Protein AF-0000000074250218 (afdb_homodimer)

Organism: Phascolarctos cinereus (NCBI:txid38626)

Solvent-accessible surface area (backbone atoms only — not comparable to full-atom values): 14325 Å² total; per-residue (Å²): 123,89,76,66,84,58,47,72,57,38,50,51,34,26,47,54,50,50,55,50,46,63,42,11,48,68,78,64,53,80,64,29,24,41,68,70,38,45,48,53,46,39,56,68,48,31,46,66,54,48,50,51,29,56,76,66,75,44,54,68,67,55,53,49,58,69,38,27,78,83,68,75,76,48,36,35,63,84,32,44,39,57,52,50,48,54,46,18,54,52,45,36,53,47,48,37,70,74,63,42,80,76,55,91,71,62,82,78,66,85,74,75,77,74,72,75,73,76,76,76,74,77,119,121,90,77,68,87,56,47,71,58,39,49,52,33,26,47,53,51,51,53,50,46,64,42,11,48,68,80,63,56,76,65,29,25,40,69,70,37,46,50,52,45,40,56,69,47,31,47,64,54,48,51,50,29,56,76,67,75,43,55,68,66,55,54,49,56,69,36,25,79,82,69,78,76,48,37,36,66,84,32,45,37,56,52,50,47,53,46,18,53,52,45,35,54,48,48,37,70,75,65,42,80,75,54,91,72,63,82,76,65,85,71,76,76,72,71,73,71,74,73,73,71,80,121

Sequence (246 aa):
MASTKYTASEEQLNHIVEVFHKYSRKSGEEDALELKEFEGLIKEQAPEFFEYLKKNTTSLASVFKKADLDNDKHMFFSEFVFVLALIAIEIHDKYHQDHGPEGPGGPEGPGHHGHGHTHGHHHMASTKYTASEEQLNHIVEVFHKYSRKSGEEDALELKEFEGLIKEQAPEFFEYLKKNTTSLASVFKKADLDNDKHMFFSEFVFVLALIAIEIHDKYHQDHGPEGPGGPEGPGHHGHGHTHGHHH

Nearest PDB structures (foldseek):
  6zdy-assembly1_A-2  TM=8.310E-01  e=1.481E-05  Mus musculus
  4ggf-assembly1_L  TM=8.392E-01  e=3.870E-05  Homo sapiens
  1xk4-assembly1_C  TM=8.995E-01  e=8.345E-05  Homo sapiens
  6zfe-assembly1_A-2  TM=8.270E-01  e=4.126E-05  Mus musculus
  1irj-assembly1_A  TM=9.119E-01  e=2.324E-04  Homo sapiens

Radius of gy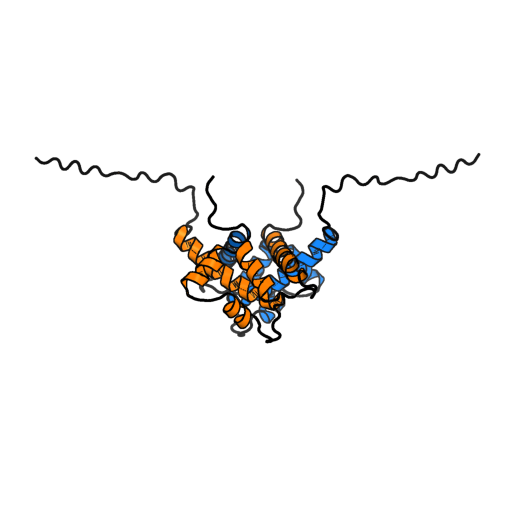ration: 23.71 Å; Cα contacts (8 Å, |Δi|>4): 228; chains: 2; bounding box: 66×71×85 Å

InterPro domains:
  IPR011992 EF-hand domain pair [SSF47473] (7-97)
  IPR013787 S100/CaBP-9k-type, calcium binding, subdomain [PF01023] (10-50)
  IPR013787 S100/CaBP-9k-type, calcium binding, subdomain [SM01394] (9-51)

Secondary structure (DSSP, 8-state):
----SS-HHHHHHHHHHHHHHHHHTTSS-TTEE-HHHHHHHHHHH-HHHHHHHHHTT--HHHHHHHH-TT-SS-EEHHHHHHHHHHHHHHHHHHHHHHH-S--S-------------------/----SS-HHHHHHHHHHHHHHHHHTSSS-TTEE-HHHHHHHHHHH-HHHHHHHHHTT--HHHHHHHH-TT-SS-EEHHHHHHHHHHHHHHHHHHHHHHH-S--S-------------------

Foldseek 3Di:
DPPPPDDPVRVVVVVVQVLQQVLCPPVPPGAWHALVSQVVSCCVVPVVVVVVCVVVVHDSVNVQCVLPVVRPRIHGPVSVVVVVVVSVVVVVVVVCVVVPPPDVDDPPPPPPPPPVPVPPPPD/DPPPPDDPVRVVVVVVQVLQQVLCPPVPPGAWDAQVSQVVSCVVVPVVVVVVCVVVVHDSVNVQCVLPVVRPRIHGPVSVVVVVVVSVVVVVVVVCVVVPPPDVDDPPPPPPPPPPPPPPPPD

pLDDT: mean 79.52, std 26.23, range [21.98, 98.31]

Structure (mmCIF, N/CA/C/O backbone):
data_AF-0000000074250218-model_v1
#
loop_
_entity.id
_entity.type
_entity.pdbx_description
1 polymer 'Protein S100-A7'
#
loop_
_atom_site.group_PDB
_atom_site.id
_atom_site.type_symbol
_atom_site.label_atom_id
_atom_site.label_alt_id
_atom_site.label_comp_id
_atom_site.label_asym_id
_atom_site.label_entity_id
_atom_site.label_seq_id
_atom_site.pdbx_PDB_ins_code
_atom_site.Cartn_x
_atom_site.Cartn_y
_atom_site.Cartn_z
_atom_site.occupancy
_atom_site.B_iso_or_equiv
_atom_site.auth_seq_id
_atom_site.auth_comp_id
_atom_site.auth_asym_id
_atom_site.auth_atom_id
_atom_site.pdbx_PDB_model_num
ATOM 1 N N . MET A 1 1 ? 18.016 24.25 -4.637 1 28.2 1 MET A N 1
ATOM 2 C CA . MET A 1 1 ? 18.016 22.844 -4.242 1 28.2 1 MET A CA 1
ATOM 3 C C . MET A 1 1 ? 16.797 22.125 -4.824 1 28.2 1 MET A C 1
ATOM 5 O O . MET A 1 1 ? 15.672 22.609 -4.73 1 28.2 1 MET A O 1
ATOM 9 N N . ALA A 1 2 ? 16.609 21.578 -5.812 1 40 2 ALA A N 1
ATOM 10 C CA . ALA A 1 2 ? 15.438 21.25 -6.625 1 40 2 ALA A CA 1
ATOM 11 C C . ALA A 1 2 ? 14.305 20.703 -5.758 1 40 2 ALA A C 1
ATOM 13 O O . ALA A 1 2 ? 14.461 19.656 -5.117 1 40 2 ALA A O 1
ATOM 14 N N . SER A 1 3 ? 13.422 21.406 -4.797 1 47.16 3 SER A N 1
ATOM 15 C CA . SER A 1 3 ? 12.461 21.281 -3.705 1 47.16 3 SER A CA 1
ATOM 16 C C . SER A 1 3 ? 11.477 20.141 -3.969 1 47.16 3 SER A C 1
ATOM 18 O O . SER A 1 3 ? 10.625 20.25 -4.855 1 47.16 3 SER A O 1
ATOM 20 N N . THR A 1 4 ? 11.922 18.859 -4.004 1 63.16 4 THR A N 1
ATOM 21 C CA . THR A 1 4 ? 11.141 17.766 -4.578 1 63.16 4 THR A CA 1
ATOM 22 C C . THR A 1 4 ? 9.703 17.797 -4.062 1 63.16 4 THR A C 1
ATOM 24 O O . THR A 1 4 ? 9.477 17.953 -2.861 1 63.16 4 THR A O 1
ATOM 27 N N . LYS A 1 5 ? 8.797 18.203 -4.863 1 85.56 5 LYS A N 1
ATOM 28 C CA . LYS A 1 5 ? 7.367 18.391 -4.609 1 85.56 5 LYS A CA 1
ATOM 29 C C . LYS A 1 5 ? 6.797 17.203 -3.832 1 85.56 5 LYS A C 1
ATOM 31 O O . LYS A 1 5 ? 5.953 17.375 -2.953 1 85.56 5 LYS A O 1
ATOM 36 N N . TYR A 1 6 ? 7.41 16.109 -3.971 1 93.56 6 TYR A N 1
ATOM 37 C CA . TYR A 1 6 ? 6.887 14.883 -3.365 1 93.56 6 TYR A CA 1
ATOM 38 C C . TYR A 1 6 ? 7.844 14.344 -2.309 1 93.56 6 TYR A C 1
ATOM 40 O O . TYR A 1 6 ? 9.062 14.367 -2.5 1 93.56 6 TYR A O 1
ATOM 48 N N . THR A 1 7 ? 7.277 13.93 -1.156 1 94.44 7 THR A N 1
ATOM 49 C CA . THR A 1 7 ? 8.055 13.242 -0.134 1 94.44 7 THR A CA 1
ATOM 50 C C . THR A 1 7 ? 8.516 11.875 -0.633 1 94.44 7 THR A C 1
ATOM 52 O O . THR A 1 7 ? 8.047 11.398 -1.671 1 94.44 7 THR A O 1
ATOM 55 N N . ALA A 1 8 ? 9.453 11.289 0.064 1 92.31 8 ALA A N 1
ATOM 56 C CA . ALA A 1 8 ? 9.898 9.938 -0.275 1 92.31 8 ALA A CA 1
ATOM 57 C C . ALA A 1 8 ? 8.734 8.961 -0.27 1 92.31 8 ALA A C 1
ATOM 59 O O . ALA A 1 8 ? 8.641 8.094 -1.139 1 92.31 8 ALA A O 1
ATOM 60 N N . SER A 1 9 ? 7.832 9.094 0.702 1 95.5 9 SER A N 1
ATOM 61 C CA . SER A 1 9 ? 6.656 8.234 0.791 1 95.5 9 SER A CA 1
ATOM 62 C C . SER A 1 9 ? 5.754 8.398 -0.428 1 95.5 9 SER A C 1
ATOM 64 O O . SER A 1 9 ? 5.262 7.418 -0.983 1 95.5 9 SER A O 1
ATOM 66 N N . GLU A 1 10 ? 5.594 9.594 -0.827 1 96.12 10 GLU A N 1
ATOM 67 C CA . GLU A 1 10 ? 4.754 9.859 -1.989 1 96.12 10 GLU A CA 1
ATOM 68 C C . GLU A 1 10 ? 5.395 9.328 -3.268 1 96.12 10 GLU A C 1
ATOM 70 O O . GLU A 1 10 ? 4.703 8.797 -4.141 1 96.12 10 GLU A O 1
ATOM 75 N N . GLU A 1 11 ? 6.633 9.406 -3.379 1 94.12 11 GLU A N 1
ATOM 76 C CA . GLU A 1 11 ? 7.336 8.844 -4.527 1 94.12 11 GLU A CA 1
ATOM 77 C C . GLU A 1 11 ? 7.223 7.316 -4.547 1 94.12 11 GLU A C 1
ATOM 79 O O . GLU A 1 11 ? 7.086 6.715 -5.613 1 94.12 11 GLU A O 1
ATOM 84 N N . GLN A 1 12 ? 7.367 6.738 -3.381 1 93.88 12 GLN A N 1
ATOM 85 C CA . GLN A 1 12 ? 7.223 5.293 -3.277 1 93.88 12 GLN A CA 1
ATOM 86 C C . GLN A 1 12 ? 5.832 4.844 -3.711 1 93.88 12 GLN A C 1
ATOM 88 O O . GLN A 1 12 ? 5.691 3.855 -4.438 1 93.88 12 GLN A O 1
ATOM 93 N N . LEU A 1 13 ? 4.82 5.586 -3.279 1 96 13 LEU A N 1
ATOM 94 C CA . LEU A 1 13 ? 3.449 5.238 -3.629 1 96 13 LEU A CA 1
ATOM 95 C C . LEU A 1 13 ? 3.203 5.426 -5.121 1 96 13 LEU A C 1
ATOM 97 O O . LEU A 1 13 ? 2.506 4.625 -5.746 1 96 13 LEU A O 1
ATOM 101 N N . ASN A 1 14 ? 3.803 6.5 -5.703 1 94.19 14 ASN A N 1
ATOM 102 C CA . ASN A 1 14 ? 3.771 6.652 -7.152 1 94.19 14 ASN A CA 1
ATOM 103 C C . ASN A 1 14 ? 4.402 5.457 -7.855 1 94.19 14 ASN A C 1
ATOM 105 O O . ASN A 1 14 ? 3.855 4.945 -8.836 1 94.19 14 ASN A O 1
ATOM 109 N N . HIS A 1 15 ? 5.508 5.02 -7.391 1 94.25 15 HIS A N 1
ATOM 110 C CA . HIS A 1 15 ? 6.238 3.9 -7.98 1 94.25 15 HIS A CA 1
ATOM 111 C C . HIS A 1 15 ? 5.41 2.621 -7.949 1 94.25 15 HIS A C 1
ATOM 113 O O . HIS A 1 15 ? 5.449 1.826 -8.891 1 94.25 15 HIS A O 1
ATOM 119 N N . ILE A 1 16 ? 4.66 2.385 -6.902 1 96.31 16 ILE A N 1
ATOM 120 C CA . ILE A 1 16 ? 3.832 1.192 -6.77 1 96.31 16 ILE A CA 1
ATOM 121 C C . ILE A 1 16 ? 2.818 1.138 -7.91 1 96.31 16 ILE A C 1
ATOM 123 O O . ILE A 1 16 ? 2.627 0.089 -8.531 1 96.31 16 ILE A O 1
ATOM 127 N N . VAL A 1 17 ? 2.238 2.26 -8.227 1 95.38 17 VAL A N 1
ATOM 128 C CA . VAL A 1 17 ? 1.253 2.311 -9.297 1 95.38 17 VAL A CA 1
ATOM 129 C C . VAL A 1 17 ? 1.946 2.109 -10.641 1 95.38 17 VAL A C 1
ATOM 131 O O . VAL A 1 17 ? 1.435 1.4 -11.516 1 95.38 17 VAL A O 1
ATOM 134 N N . GLU A 1 18 ? 3.123 2.703 -10.836 1 92.75 18 GLU A N 1
ATOM 135 C CA . GLU A 1 18 ? 3.889 2.551 -12.07 1 92.75 18 GLU A CA 1
ATOM 136 C C . GLU A 1 18 ? 4.227 1.085 -12.336 1 92.75 18 GLU A C 1
ATOM 138 O O . GLU A 1 18 ? 4.098 0.605 -13.461 1 92.75 18 GLU A O 1
ATOM 143 N N . VAL A 1 19 ? 4.688 0.427 -11.312 1 94.25 19 VAL A N 1
ATOM 144 C CA . VAL A 1 19 ? 5.039 -0.983 -11.445 1 94.25 19 VAL A CA 1
ATOM 145 C C . VAL A 1 19 ? 3.793 -1.793 -11.797 1 94.25 19 VAL A C 1
ATOM 147 O O . VAL A 1 19 ? 3.836 -2.656 -12.68 1 94.25 19 VAL A O 1
ATOM 150 N N . PHE A 1 20 ? 2.668 -1.465 -11.109 1 94.88 20 PHE A N 1
ATOM 151 C CA . PHE A 1 20 ? 1.419 -2.15 -11.414 1 94.88 20 PHE A CA 1
ATOM 152 C C . PHE A 1 20 ? 1.06 -1.993 -12.891 1 94.88 20 PHE A C 1
ATOM 154 O O . PHE A 1 20 ? 0.726 -2.971 -13.555 1 94.88 20 PHE A O 1
ATOM 161 N N . HIS A 1 21 ? 1.188 -0.789 -13.445 1 91.81 21 HIS A N 1
ATOM 162 C CA . HIS A 1 21 ? 0.851 -0.501 -14.836 1 91.81 21 HIS A CA 1
ATOM 163 C C . HIS A 1 21 ? 1.815 -1.194 -15.797 1 91.81 21 HIS A C 1
ATOM 165 O O . HIS A 1 21 ? 1.404 -1.689 -16.844 1 91.81 21 HIS A O 1
ATOM 171 N N . LYS A 1 22 ? 3.043 -1.23 -15.445 1 91.56 22 LYS A N 1
ATOM 172 C CA . LYS A 1 22 ? 4.055 -1.891 -16.266 1 91.56 22 LYS A CA 1
ATOM 173 C C . LYS A 1 22 ? 3.693 -3.352 -16.516 1 91.56 22 LYS A C 1
ATOM 175 O O . LYS A 1 22 ? 3.887 -3.867 -17.609 1 91.56 22 LYS A O 1
ATOM 180 N N . TYR A 1 23 ? 3.137 -3.994 -15.523 1 92.62 23 TYR A N 1
ATOM 181 C CA . TYR A 1 23 ? 2.84 -5.418 -15.648 1 92.62 23 TYR A CA 1
ATOM 182 C C . TYR A 1 23 ? 1.421 -5.633 -16.156 1 92.62 23 TYR A C 1
ATOM 184 O O . TYR A 1 23 ? 1.161 -6.586 -16.906 1 92.62 23 TYR A O 1
ATOM 192 N N . SER A 1 24 ? 0.49 -4.781 -15.766 1 91.88 24 SER A N 1
ATOM 193 C CA . SER A 1 24 ? -0.905 -4.977 -16.141 1 91.88 24 SER A CA 1
ATOM 194 C C . SER A 1 24 ? -1.124 -4.668 -17.625 1 91.88 24 SER A C 1
ATOM 196 O O . SER A 1 24 ? -2.096 -5.133 -18.219 1 91.88 24 SER A O 1
ATOM 198 N N . ARG A 1 25 ? -0.299 -3.889 -18.281 1 83.69 25 ARG A N 1
ATOM 199 C CA . ARG A 1 25 ? -0.467 -3.469 -19.672 1 83.69 25 ARG A CA 1
ATOM 200 C C . ARG A 1 25 ? 0.234 -4.434 -20.625 1 83.69 25 ARG A C 1
ATOM 202 O O . ARG A 1 25 ? 0.25 -4.215 -21.844 1 83.69 25 ARG A O 1
ATOM 209 N N . LYS A 1 26 ? 0.74 -5.426 -20.078 1 75.75 26 LYS A N 1
ATOM 210 C CA . LYS A 1 26 ? 1.448 -6.379 -20.922 1 75.75 26 LYS A CA 1
ATOM 211 C C . LYS A 1 26 ? 0.477 -7.16 -21.797 1 75.75 26 LYS A C 1
ATOM 213 O O . LYS A 1 26 ? 0.814 -7.535 -22.922 1 75.75 26 LYS A O 1
ATOM 218 N N . SER A 1 27 ? -0.71 -7.48 -21.328 1 66.81 27 SER A N 1
ATOM 219 C CA . SER A 1 27 ? -1.644 -8.297 -22.094 1 66.81 27 SER A CA 1
ATOM 220 C C . SER A 1 27 ? -2.637 -7.422 -22.859 1 66.81 27 SER A C 1
ATOM 222 O O . SER A 1 27 ? -3.445 -7.926 -23.641 1 66.81 27 SER A O 1
ATOM 224 N N . GLY A 1 28 ? -2.584 -6.195 -22.781 1 60.91 28 GLY A N 1
ATOM 225 C CA . GLY A 1 28 ? -3.51 -5.324 -23.5 1 60.91 28 GLY A CA 1
ATOM 226 C C . GLY A 1 28 ? -4.668 -4.859 -22.625 1 60.91 28 GLY A C 1
ATOM 227 O O . GLY A 1 28 ? -5.391 -3.934 -23 1 60.91 28 GLY A O 1
ATOM 228 N N . GLU A 1 29 ? -5.293 -5.773 -21.766 1 60.78 29 GLU A N 1
ATOM 229 C CA . GLU A 1 29 ? -6.348 -5.266 -20.891 1 60.78 29 GLU A CA 1
ATOM 230 C C . GLU A 1 29 ? -5.805 -4.223 -19.922 1 60.78 29 GLU A C 1
ATOM 232 O O . GLU A 1 29 ? -4.926 -4.52 -19.109 1 60.78 29 GLU A O 1
ATOM 237 N N . GLU A 1 30 ? -6.305 -2.98 -20.078 1 67.25 30 GLU A N 1
ATOM 238 C CA . GLU A 1 30 ? -5.707 -1.8 -19.469 1 67.25 30 GLU A CA 1
ATOM 239 C C . GLU A 1 30 ? -6.059 -1.714 -17.984 1 67.25 30 GLU A C 1
ATOM 241 O O . GLU A 1 30 ? -7.219 -1.876 -17.609 1 67.25 30 GLU A O 1
ATOM 246 N N . ASP A 1 31 ? -5.285 -1.999 -17.031 1 83.44 31 ASP A N 1
ATOM 247 C CA . ASP A 1 31 ? -5.34 -1.56 -15.648 1 83.44 31 ASP A CA 1
ATOM 248 C C . ASP A 1 31 ? -5.691 -2.719 -14.719 1 83.44 31 ASP A C 1
ATOM 250 O O . ASP A 1 31 ? -6.305 -2.516 -13.664 1 83.44 31 ASP A O 1
ATOM 254 N N . ALA A 1 32 ? -5.566 -3.996 -15.273 1 93.06 32 ALA A N 1
ATOM 255 C CA . ALA A 1 32 ? -5.75 -5.16 -14.406 1 93.06 32 ALA A CA 1
ATOM 256 C C . ALA A 1 32 ? -4.684 -6.219 -14.68 1 93.06 32 ALA A C 1
ATOM 258 O O . ALA A 1 32 ? -4.266 -6.406 -15.82 1 93.06 32 ALA A O 1
ATOM 259 N N . LEU A 1 33 ? -4.332 -7.004 -13.664 1 95.69 33 LEU A N 1
ATOM 260 C CA . LEU A 1 33 ? -3.361 -8.086 -13.789 1 95.69 33 LEU A CA 1
ATOM 261 C C . LEU A 1 33 ? -4.059 -9.422 -14 1 95.69 33 LEU A C 1
ATOM 263 O O . LEU A 1 33 ? -5.043 -9.727 -13.32 1 95.69 33 LEU A O 1
ATOM 267 N N . GLU A 1 34 ? -3.566 -10.109 -14.961 1 94.56 34 GLU A N 1
ATOM 268 C CA . GLU A 1 34 ? -3.869 -11.539 -15.016 1 94.56 34 GLU A CA 1
ATOM 269 C C . GLU A 1 34 ? -2.883 -12.344 -14.172 1 94.56 34 GLU A C 1
ATOM 271 O O . GLU A 1 34 ? -1.864 -11.812 -13.727 1 94.56 34 GLU A O 1
ATOM 276 N N . LEU A 1 35 ? -3.215 -13.578 -14.07 1 95.38 35 LEU A N 1
ATOM 277 C CA . LEU A 1 35 ? -2.436 -14.414 -13.164 1 95.38 35 LEU A CA 1
ATOM 278 C C . LEU A 1 35 ? -0.967 -14.43 -13.57 1 95.38 35 LEU A C 1
ATOM 280 O O . LEU A 1 35 ? -0.081 -14.25 -12.734 1 95.38 35 LEU A O 1
ATOM 284 N N . LYS A 1 36 ? -0.701 -14.625 -14.805 1 94.62 36 LYS A N 1
ATOM 285 C CA . LYS A 1 36 ? 0.68 -14.711 -15.273 1 94.62 36 LYS A CA 1
ATOM 286 C C . LYS A 1 36 ? 1.425 -13.398 -15.016 1 94.62 36 LYS A C 1
ATOM 288 O O . LYS A 1 36 ? 2.596 -13.414 -14.625 1 94.62 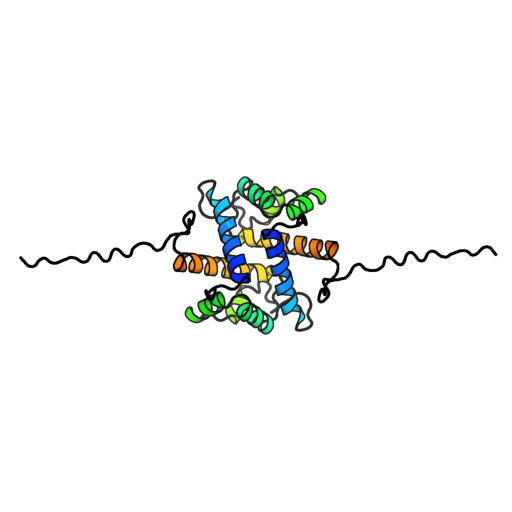36 LYS A O 1
ATOM 293 N N . GLU A 1 37 ? 0.753 -12.273 -15.25 1 95.88 37 GLU A N 1
ATOM 294 C CA . GLU A 1 37 ? 1.346 -10.961 -15.016 1 95.88 37 GLU A CA 1
ATOM 295 C C . GLU A 1 37 ? 1.607 -10.734 -13.523 1 95.88 37 GLU A C 1
ATOM 297 O O . GLU A 1 37 ? 2.641 -10.18 -13.148 1 95.88 37 GLU A O 1
ATOM 302 N N . PHE A 1 38 ? 0.62 -11.203 -12.766 1 97.06 38 PHE A N 1
ATOM 303 C CA . PHE A 1 38 ? 0.738 -11.117 -11.312 1 97.06 38 PHE A CA 1
ATOM 304 C C . PHE A 1 38 ? 1.938 -11.914 -10.82 1 97.06 38 PHE A C 1
ATOM 306 O O . PHE A 1 38 ? 2.74 -11.414 -10.023 1 97.06 38 PHE A O 1
ATOM 313 N N . GLU A 1 39 ? 2.129 -13.062 -11.312 1 97.25 39 GLU A N 1
ATOM 314 C CA . GLU A 1 39 ? 3.244 -13.922 -10.93 1 97.25 39 GLU A CA 1
ATOM 315 C C . GLU A 1 39 ? 4.582 -13.281 -11.281 1 97.25 39 GLU A C 1
ATOM 317 O O . GLU A 1 39 ? 5.512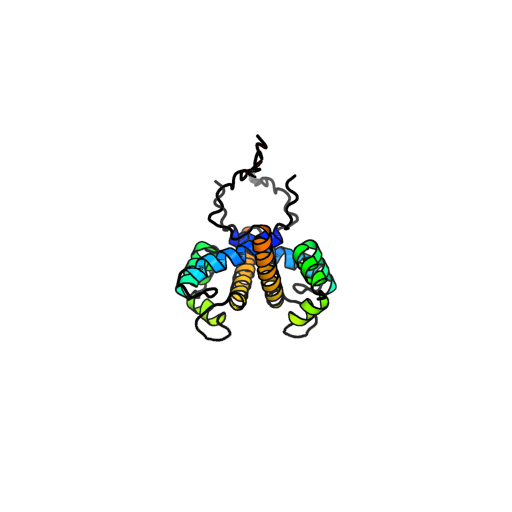 -13.281 -10.469 1 97.25 39 GLU A O 1
ATOM 322 N N . GLY A 1 40 ? 4.648 -12.805 -12.5 1 96.25 40 GLY A N 1
ATOM 323 C CA . GLY A 1 40 ? 5.863 -12.117 -12.914 1 96.25 40 GLY A CA 1
ATOM 324 C C . GLY A 1 40 ? 6.207 -10.93 -12.031 1 96.25 40 GLY A C 1
ATOM 325 O O . GLY A 1 40 ? 7.367 -10.734 -11.664 1 96.25 40 GLY A O 1
ATOM 326 N N . LEU A 1 41 ? 5.227 -10.195 -11.711 1 97.12 41 LEU A N 1
ATOM 327 C CA . LEU A 1 41 ? 5.402 -9.016 -10.875 1 97.12 41 LEU A CA 1
ATOM 328 C C . LEU A 1 41 ? 5.98 -9.406 -9.516 1 97.12 41 LEU A C 1
ATOM 330 O O . LEU A 1 41 ? 6.98 -8.828 -9.078 1 97.12 41 LEU A O 1
ATOM 334 N N . ILE A 1 42 ? 5.422 -10.383 -8.82 1 98.25 42 ILE A N 1
ATOM 335 C CA . ILE A 1 42 ? 5.848 -10.773 -7.48 1 98.25 42 ILE A CA 1
ATOM 336 C C . ILE A 1 42 ? 7.258 -11.344 -7.527 1 98.25 42 ILE A C 1
ATOM 338 O O . ILE A 1 42 ? 8.109 -11 -6.703 1 98.25 42 ILE A O 1
ATOM 342 N N . LYS A 1 43 ? 7.531 -12.156 -8.539 1 97.44 43 LYS A N 1
ATOM 343 C CA . LYS A 1 43 ? 8.836 -12.812 -8.641 1 97.44 43 LYS A CA 1
ATOM 344 C C . LYS A 1 43 ? 9.945 -11.789 -8.852 1 97.44 43 LYS A C 1
ATOM 346 O O . LYS A 1 43 ? 11.062 -11.953 -8.352 1 97.44 43 LYS A O 1
ATOM 351 N N . GLU A 1 44 ? 9.539 -10.75 -9.539 1 96.81 44 GLU A N 1
ATOM 352 C CA . GLU A 1 44 ? 10.547 -9.742 -9.836 1 96.81 44 GLU A CA 1
ATOM 353 C C . GLU A 1 44 ? 10.625 -8.695 -8.727 1 96.81 44 GLU A C 1
ATOM 355 O O . GLU A 1 44 ? 11.719 -8.305 -8.312 1 96.81 44 GLU A O 1
ATOM 360 N N . GLN A 1 45 ? 9.523 -8.25 -8.195 1 96.81 45 GLN A N 1
ATOM 361 C CA . GLN A 1 45 ? 9.469 -7.105 -7.297 1 96.81 45 GLN A CA 1
ATOM 362 C C . GLN A 1 45 ? 9.555 -7.551 -5.84 1 96.81 45 GLN A C 1
ATOM 364 O O . GLN A 1 45 ? 9.961 -6.777 -4.973 1 96.81 45 GLN A O 1
ATOM 369 N N . ALA A 1 46 ? 9.188 -8.766 -5.531 1 97.75 46 ALA A N 1
ATOM 370 C CA . ALA A 1 46 ? 9.148 -9.25 -4.152 1 97.75 46 ALA A CA 1
ATOM 371 C C . ALA A 1 46 ? 9.586 -10.711 -4.074 1 97.75 46 ALA A C 1
ATOM 373 O O . ALA A 1 46 ? 8.828 -11.57 -3.623 1 97.75 46 ALA A O 1
ATOM 374 N N . PRO A 1 47 ? 10.867 -10.93 -4.438 1 97.56 47 PRO A N 1
ATOM 375 C CA . PRO A 1 47 ? 11.344 -12.312 -4.441 1 97.56 47 PRO A CA 1
ATOM 376 C C . PRO A 1 47 ? 11.367 -12.93 -3.043 1 97.56 47 PRO A C 1
ATOM 378 O O . PRO A 1 47 ? 11.172 -14.141 -2.895 1 97.56 47 PRO A O 1
ATOM 381 N N . GLU A 1 48 ? 11.586 -12.227 -2.002 1 96.69 48 GLU A N 1
ATOM 382 C CA . GLU A 1 48 ? 11.586 -12.766 -0.646 1 96.69 48 GLU A CA 1
ATOM 383 C C . GLU A 1 48 ? 10.188 -13.203 -0.225 1 96.69 48 GLU A C 1
ATOM 385 O O . GLU A 1 48 ? 10.031 -14.203 0.477 1 96.69 48 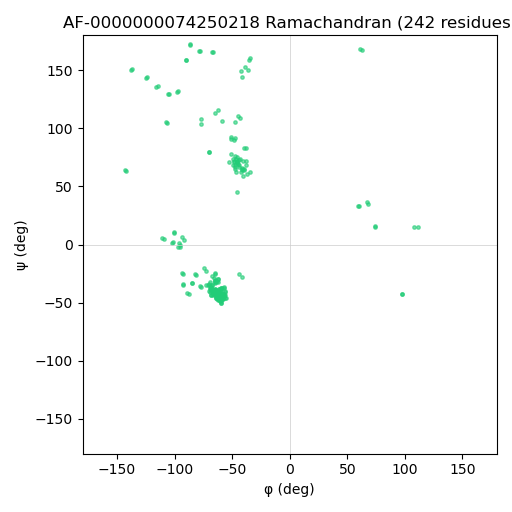GLU A O 1
ATOM 390 N N . PHE A 1 49 ? 9.273 -12.43 -0.603 1 97.5 49 PHE A N 1
ATOM 391 C CA . PHE A 1 49 ? 7.898 -12.828 -0.344 1 97.5 49 PHE A CA 1
ATOM 392 C C . PHE A 1 49 ? 7.551 -14.109 -1.098 1 97.5 49 PHE A C 1
ATOM 394 O O . PHE A 1 49 ? 6.883 -14.992 -0.559 1 97.5 49 PHE A O 1
ATOM 401 N N . PHE A 1 50 ? 7.996 -14.18 -2.348 1 97.62 50 PHE A N 1
ATOM 402 C CA . PHE A 1 50 ? 7.766 -15.375 -3.15 1 97.62 50 PHE A CA 1
ATOM 403 C C . PHE A 1 50 ? 8.375 -16.609 -2.482 1 97.62 50 PHE A C 1
ATOM 405 O O . PHE A 1 50 ? 7.738 -17.656 -2.406 1 97.62 50 PHE A O 1
ATOM 412 N N . GLU A 1 51 ? 9.516 -16.422 -2.016 1 96.81 51 GLU A N 1
ATOM 413 C CA . GLU A 1 51 ? 10.188 -17.516 -1.306 1 96.81 51 GLU A CA 1
ATOM 414 C C . GLU A 1 51 ? 9.406 -17.906 -0.052 1 96.81 51 GLU A C 1
ATOM 416 O O . GLU A 1 51 ? 9.312 -19.094 0.276 1 96.81 51 GLU A O 1
ATOM 421 N N . TYR A 1 52 ? 8.938 -16.922 0.624 1 96.31 52 TYR A N 1
ATOM 422 C CA . TYR A 1 52 ? 8.109 -17.172 1.802 1 96.31 52 TYR A CA 1
ATOM 423 C C . TYR A 1 52 ? 6.906 -18.031 1.453 1 96.31 52 TYR A C 1
ATOM 425 O O . TYR A 1 52 ? 6.578 -18.969 2.184 1 96.31 52 TYR A O 1
ATOM 433 N N . LEU A 1 53 ? 6.258 -17.75 0.375 1 97.12 53 LEU A N 1
ATOM 434 C CA . LEU A 1 53 ? 5.098 -18.516 -0.05 1 97.12 53 LEU A CA 1
ATOM 435 C C . LEU A 1 53 ? 5.484 -19.969 -0.333 1 97.12 53 LEU A C 1
ATOM 437 O O . LEU A 1 53 ? 4.77 -20.891 0.059 1 97.12 53 LEU A O 1
ATOM 441 N N . LYS A 1 54 ? 6.57 -20.125 -0.941 1 95.75 54 LYS A N 1
ATOM 442 C CA . LYS A 1 54 ? 7.055 -21.469 -1.281 1 95.75 54 LYS A CA 1
ATOM 443 C C . LYS A 1 54 ? 7.309 -22.297 -0.025 1 95.75 54 LYS A C 1
ATOM 445 O O . LYS A 1 54 ? 6.945 -23.469 0.034 1 95.75 54 LYS A O 1
ATOM 450 N N . LYS A 1 55 ? 7.887 -21.656 0.846 1 95.94 55 LYS A N 1
ATOM 451 C CA . LYS A 1 55 ? 8.227 -22.328 2.094 1 95.94 55 LYS A CA 1
ATOM 452 C C . LYS A 1 55 ? 6.965 -22.719 2.867 1 95.94 55 LYS A C 1
ATOM 454 O O . LYS A 1 55 ? 6.988 -23.656 3.672 1 95.94 55 LYS A O 1
ATOM 459 N N . ASN A 1 56 ? 5.938 -21.984 2.68 1 95.31 56 ASN A N 1
ATOM 460 C CA . ASN A 1 56 ? 4.688 -22.219 3.396 1 95.31 56 ASN A CA 1
ATOM 461 C C . ASN A 1 56 ? 3.674 -22.953 2.523 1 95.31 56 ASN A C 1
ATOM 463 O O . ASN A 1 56 ? 2.488 -23.016 2.859 1 95.31 56 ASN A O 1
ATOM 467 N N . THR A 1 57 ? 4.078 -23.469 1.383 1 95.62 57 THR A N 1
ATOM 468 C CA . THR A 1 57 ? 3.305 -24.281 0.456 1 95.62 57 THR A CA 1
ATOM 469 C C . THR A 1 57 ? 2.076 -23.516 -0.039 1 95.62 57 THR A C 1
ATOM 471 O O . THR A 1 57 ? 0.985 -24.094 -0.133 1 95.62 57 THR A O 1
ATOM 474 N N . THR A 1 58 ? 2.195 -22.281 -0.172 1 95.75 58 THR A N 1
ATOM 475 C CA . THR A 1 58 ? 1.173 -21.422 -0.754 1 95.75 58 THR A CA 1
ATOM 476 C C . THR A 1 58 ? 1.569 -20.984 -2.162 1 95.75 58 THR A C 1
ATOM 478 O O . THR A 1 58 ? 2.705 -20.562 -2.391 1 95.75 58 THR A O 1
ATOM 481 N N . SER A 1 59 ? 0.709 -21.141 -3.072 1 96.5 59 SER A N 1
ATOM 482 C CA . SER A 1 59 ? 1.017 -20.75 -4.441 1 96.5 59 SER A CA 1
ATOM 483 C C . SER A 1 59 ? 0.617 -19.297 -4.703 1 96.5 59 SER A C 1
ATOM 485 O O . SER A 1 59 ? -0.248 -18.75 -4.016 1 96.5 59 SER A O 1
ATOM 487 N N . LEU A 1 60 ? 1.181 -18.656 -5.691 1 98.06 60 LEU A N 1
ATOM 488 C CA . LEU A 1 60 ? 0.774 -17.312 -6.121 1 98.06 60 LEU A CA 1
ATOM 489 C C . LEU A 1 60 ? -0.648 -17.328 -6.672 1 98.06 60 LEU A C 1
ATOM 491 O O . LEU A 1 60 ? -1.378 -16.344 -6.551 1 98.06 60 LEU A O 1
ATOM 495 N N . ALA A 1 61 ? -1.015 -18.438 -7.254 1 97.56 61 ALA A N 1
ATOM 496 C CA . ALA A 1 61 ? -2.381 -18.609 -7.742 1 97.56 61 ALA A CA 1
ATOM 497 C C . ALA A 1 61 ? -3.389 -18.5 -6.602 1 97.56 61 ALA A C 1
ATOM 499 O O . ALA A 1 61 ? -4.457 -17.906 -6.762 1 97.56 61 ALA A O 1
ATOM 500 N N . SER A 1 62 ? -3.039 -19.062 -5.512 1 97.75 62 SER A N 1
ATOM 501 C CA . SER A 1 62 ? -3.916 -18.984 -4.348 1 97.75 62 SER A CA 1
ATOM 502 C C . SER A 1 62 ? -4.016 -17.547 -3.822 1 97.75 62 SER A C 1
ATOM 504 O O . SER A 1 62 ? -5.098 -17.109 -3.438 1 97.75 62 SER A O 1
ATOM 506 N N . VAL A 1 63 ? -2.938 -16.875 -3.762 1 97.94 63 VAL A N 1
ATOM 507 C CA . VAL A 1 63 ? -2.924 -15.484 -3.338 1 97.94 63 VAL A CA 1
ATOM 508 C C . VAL A 1 63 ? -3.779 -14.648 -4.285 1 97.94 63 VAL A C 1
ATOM 510 O O . VAL A 1 63 ? -4.566 -13.805 -3.846 1 97.94 63 VAL A O 1
ATOM 513 N N . PHE A 1 64 ? -3.625 -14.93 -5.594 1 97.62 64 PHE A N 1
ATOM 514 C CA . PHE A 1 64 ? -4.395 -14.242 -6.621 1 97.62 64 PHE A CA 1
ATOM 515 C C . PHE A 1 64 ? -5.891 -14.461 -6.414 1 97.62 64 PHE A C 1
ATOM 517 O O . PHE A 1 64 ? -6.672 -13.508 -6.453 1 97.62 64 PHE A O 1
ATOM 524 N N . LYS A 1 65 ? -6.262 -15.633 -6.188 1 97.25 65 LYS A N 1
ATOM 525 C CA . LYS A 1 65 ? -7.664 -15.984 -5.992 1 97.25 65 LYS A CA 1
ATOM 526 C C . LYS A 1 65 ? -8.234 -15.305 -4.746 1 97.25 65 LYS A C 1
ATOM 528 O O . LYS A 1 65 ? -9.359 -14.805 -4.766 1 97.25 65 LYS A O 1
ATOM 533 N N . LYS A 1 66 ? -7.453 -15.242 -3.688 1 95.12 66 LYS A N 1
ATOM 534 C CA . LYS A 1 66 ? -7.891 -14.609 -2.447 1 95.12 66 LYS A CA 1
ATOM 535 C C . LYS A 1 66 ? -8.062 -13.102 -2.625 1 95.12 66 LYS A C 1
ATOM 537 O O . LYS A 1 66 ? -8.961 -12.5 -2.039 1 95.12 66 LYS A O 1
ATOM 542 N N . ALA A 1 67 ? -7.215 -12.586 -3.422 1 95.19 67 ALA A N 1
ATOM 543 C CA . ALA A 1 67 ? -7.23 -1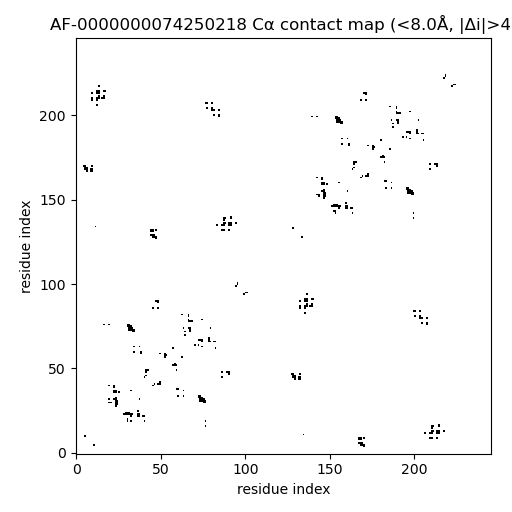1.141 -3.625 1 95.19 67 ALA A CA 1
ATOM 544 C C . ALA A 1 67 ? -8.305 -10.742 -4.637 1 95.19 67 ALA A C 1
ATOM 546 O O . ALA A 1 67 ? -8.711 -9.578 -4.695 1 95.19 67 ALA A O 1
ATOM 547 N N . ASP A 1 68 ? -8.664 -11.68 -5.547 1 95.25 68 ASP A N 1
ATOM 548 C CA . ASP A 1 68 ? -9.703 -11.43 -6.543 1 95.25 68 ASP A CA 1
ATOM 549 C C . ASP A 1 68 ? -11.078 -11.352 -5.891 1 95.25 68 ASP A C 1
ATOM 551 O O . ASP A 1 68 ? -11.898 -12.266 -6.035 1 95.25 68 ASP A O 1
ATOM 555 N N . LEU A 1 69 ? -11.391 -10.203 -5.297 1 91.06 69 LEU A N 1
ATOM 556 C CA . LEU A 1 69 ? -12.555 -10.047 -4.426 1 91.06 69 LEU A CA 1
ATOM 557 C C . LEU A 1 69 ? -13.852 -10.117 -5.227 1 91.06 69 LEU A C 1
ATOM 559 O O . LEU A 1 69 ? -14.883 -10.555 -4.711 1 91.06 69 LEU A O 1
ATOM 563 N N . ASP A 1 70 ? -13.82 -9.617 -6.473 1 91.44 70 ASP A N 1
ATOM 564 C CA . ASP A 1 70 ? -15.062 -9.609 -7.238 1 91.44 70 ASP A CA 1
ATOM 565 C C . ASP A 1 70 ? -15.156 -10.844 -8.133 1 91.44 70 ASP A C 1
ATOM 567 O O . ASP A 1 70 ? -16.078 -10.953 -8.953 1 91.44 70 ASP A O 1
ATOM 571 N N . ASN A 1 71 ? -14.164 -11.727 -8.164 1 93.94 71 ASN A N 1
ATOM 572 C CA . ASN A 1 71 ? -14.164 -13.047 -8.797 1 93.94 71 ASN A CA 1
ATOM 573 C C . ASN A 1 71 ? -14.234 -12.938 -10.32 1 93.94 71 ASN A C 1
ATOM 575 O O . ASN A 1 71 ? -14.953 -13.711 -10.961 1 93.94 71 ASN A O 1
ATOM 579 N N . ASP A 1 72 ? -13.602 -11.914 -10.938 1 93 72 ASP A N 1
ATOM 580 C CA . ASP A 1 72 ? -13.656 -11.75 -12.391 1 93 72 ASP A CA 1
ATOM 581 C C . ASP A 1 72 ? -12.375 -12.242 -13.047 1 93 72 ASP A C 1
ATOM 583 O O . ASP A 1 72 ? -12.172 -12.047 -14.25 1 93 72 ASP A O 1
ATOM 587 N N . LYS A 1 73 ? -11.422 -12.781 -12.266 1 93.12 73 LYS A N 1
ATOM 588 C CA . LYS A 1 73 ? -10.172 -13.398 -12.719 1 93.12 73 LYS A CA 1
ATOM 589 C C . LYS A 1 73 ? -9.18 -12.336 -13.188 1 93.12 73 LYS A C 1
ATOM 591 O O . LYS A 1 73 ? -8.242 -12.641 -13.922 1 93.12 73 LYS A O 1
ATOM 596 N N . HIS A 1 74 ? -9.445 -11.109 -12.82 1 93.75 74 HIS A N 1
ATOM 597 C CA . HIS A 1 74 ? -8.547 -9.969 -13.008 1 93.75 74 HIS A CA 1
ATOM 598 C C . HIS A 1 74 ? -8.273 -9.258 -11.695 1 93.75 74 HIS A C 1
ATOM 600 O O . HIS A 1 74 ? -9.141 -9.227 -10.812 1 93.75 74 HIS A O 1
ATOM 606 N N . MET A 1 75 ? -7.043 -8.797 -11.562 1 95.19 75 MET A N 1
ATOM 607 C CA . MET A 1 75 ? -6.699 -8.039 -10.359 1 95.19 75 MET A CA 1
ATOM 608 C C . MET A 1 75 ? -6.555 -6.555 -10.68 1 95.19 75 MET A C 1
ATOM 610 O O . MET A 1 75 ? -5.574 -6.145 -11.305 1 95.19 75 MET A O 1
ATOM 614 N N . PHE A 1 76 ? -7.551 -5.781 -10.289 1 93.69 76 PHE A N 1
ATOM 615 C CA . PHE A 1 76 ? -7.445 -4.328 -10.391 1 93.69 76 PHE A CA 1
ATOM 616 C C . PHE A 1 76 ? -6.586 -3.773 -9.258 1 93.69 76 PHE A C 1
ATOM 618 O O . PHE A 1 76 ? -6.27 -4.484 -8.305 1 93.69 76 PHE A O 1
ATOM 625 N N . PHE A 1 77 ? -6.184 -2.566 -9.359 1 94.06 77 PHE A N 1
ATOM 626 C CA . PHE A 1 77 ? -5.273 -1.988 -8.375 1 94.06 77 PHE A CA 1
ATOM 627 C C . PHE A 1 77 ? -5.879 -2.035 -6.977 1 94.06 77 PHE A C 1
ATOM 629 O O . PHE A 1 77 ? -5.176 -2.297 -6 1 94.06 77 PHE A O 1
ATOM 636 N N . SER A 1 78 ? -7.188 -1.797 -6.969 1 90.94 78 SER A N 1
ATOM 637 C CA . SER A 1 78 ? -7.875 -1.795 -5.684 1 90.94 78 SER A CA 1
ATOM 638 C C . SER A 1 78 ? -7.785 -3.158 -5.004 1 90.94 78 SER A C 1
ATOM 640 O O . SER A 1 78 ? -7.852 -3.256 -3.779 1 90.94 78 SER A O 1
ATOM 642 N N . GLU A 1 79 ? -7.695 -4.211 -5.785 1 94.81 79 GLU A N 1
ATOM 643 C CA . GLU A 1 79 ? -7.523 -5.555 -5.246 1 94.81 79 GLU A CA 1
ATOM 644 C C . GLU A 1 79 ? -6.051 -5.855 -4.969 1 94.81 79 GLU A C 1
ATOM 646 O O . GLU A 1 79 ? -5.727 -6.543 -3.998 1 94.81 79 GLU A O 1
ATOM 651 N N . PHE A 1 80 ? -5.219 -5.305 -5.785 1 96.5 80 PHE A N 1
ATOM 652 C CA . PHE A 1 80 ? -3.785 -5.527 -5.656 1 96.5 80 PHE A CA 1
ATOM 653 C C . PHE A 1 80 ? -3.27 -4.992 -4.328 1 96.5 80 PHE A C 1
ATOM 655 O O . PHE A 1 80 ? -2.338 -5.551 -3.744 1 96.5 80 PHE A O 1
ATOM 662 N N . VAL A 1 81 ? -3.832 -3.975 -3.816 1 95.06 81 VAL A N 1
ATOM 663 C CA . VAL A 1 81 ? -3.352 -3.32 -2.604 1 95.06 81 VAL A CA 1
ATOM 664 C C . VAL A 1 81 ? -3.477 -4.273 -1.418 1 95.06 81 VAL A C 1
ATOM 666 O O . VAL A 1 81 ? -2.723 -4.172 -0.448 1 95.06 81 VAL A O 1
ATOM 669 N N . PHE A 1 82 ? -4.387 -5.246 -1.48 1 94.19 82 PHE A N 1
ATOM 670 C CA . PHE A 1 82 ? -4.477 -6.246 -0.424 1 94.19 82 PHE A CA 1
ATOM 671 C C . PHE A 1 82 ? -3.26 -7.168 -0.443 1 94.19 82 PHE A C 1
ATOM 673 O O . PHE A 1 82 ? -2.771 -7.582 0.61 1 94.19 82 PHE A O 1
ATOM 680 N N . VAL A 1 83 ? -2.783 -7.488 -1.632 1 97 83 VAL A N 1
ATOM 681 C CA . VAL A 1 83 ? -1.57 -8.297 -1.758 1 97 83 VAL A CA 1
ATOM 682 C C . VAL A 1 83 ? -0.375 -7.512 -1.219 1 97 83 VAL A C 1
ATOM 684 O O . VAL A 1 83 ? 0.486 -8.07 -0.537 1 97 83 VAL A O 1
ATOM 687 N N . LEU A 1 84 ? -0.358 -6.215 -1.502 1 96.69 84 LEU A N 1
ATOM 688 C CA . LEU A 1 84 ? 0.71 -5.363 -0.992 1 96.69 84 LEU A CA 1
ATOM 689 C C . LEU A 1 84 ? 0.739 -5.379 0.532 1 96.69 84 LEU A C 1
ATOM 691 O O . LEU A 1 84 ? 1.813 -5.379 1.137 1 96.69 84 LEU A O 1
ATOM 695 N N . ALA A 1 85 ? -0.443 -5.402 1.18 1 95.94 85 ALA A N 1
ATOM 696 C CA . ALA A 1 85 ? -0.512 -5.484 2.637 1 95.94 85 ALA A CA 1
ATOM 697 C C . ALA A 1 85 ? 0.105 -6.785 3.145 1 95.94 85 ALA A C 1
ATOM 699 O O . ALA A 1 85 ? 0.895 -6.773 4.09 1 95.94 85 ALA A O 1
ATOM 700 N N . LEU A 1 86 ? -0.24 -7.871 2.467 1 96 86 LEU A N 1
ATOM 701 C CA . LEU A 1 86 ? 0.295 -9.18 2.838 1 96 86 LEU A CA 1
ATOM 702 C C . LEU A 1 86 ? 1.814 -9.203 2.701 1 96 86 LEU A C 1
ATOM 704 O O . LEU A 1 86 ? 2.516 -9.656 3.607 1 96 86 LEU A O 1
ATOM 708 N N . ILE A 1 87 ? 2.283 -8.672 1.551 1 97.62 87 ILE A N 1
ATOM 709 C CA . ILE A 1 87 ? 3.723 -8.609 1.318 1 97.62 87 ILE A CA 1
ATOM 710 C C . ILE A 1 87 ? 4.383 -7.762 2.4 1 97.62 87 ILE A C 1
ATOM 712 O O . ILE A 1 87 ? 5.395 -8.164 2.982 1 97.62 87 ILE A O 1
ATOM 716 N N . ALA A 1 88 ? 3.84 -6.555 2.674 1 96.5 88 ALA A N 1
ATOM 717 C CA . ALA A 1 88 ? 4.422 -5.617 3.631 1 96.5 88 ALA A CA 1
ATOM 718 C C . ALA A 1 88 ? 4.543 -6.25 5.016 1 96.5 88 ALA A C 1
ATOM 720 O O . ALA A 1 88 ? 5.59 -6.16 5.656 1 96.5 88 ALA A O 1
ATOM 721 N N . ILE A 1 89 ? 3.512 -6.918 5.48 1 95.25 89 ILE A N 1
ATOM 722 C CA . ILE A 1 89 ? 3.498 -7.543 6.801 1 95.25 89 ILE A CA 1
ATOM 723 C C . ILE A 1 89 ? 4.555 -8.641 6.859 1 95.25 89 ILE A C 1
ATOM 725 O O . ILE A 1 89 ? 5.344 -8.703 7.805 1 95.25 89 ILE A O 1
ATOM 729 N N . GLU A 1 90 ? 4.641 -9.484 5.855 1 95.06 90 GLU A N 1
ATOM 730 C CA . GLU A 1 90 ? 5.582 -10.602 5.852 1 95.06 90 GLU A CA 1
ATOM 731 C C . GLU A 1 90 ? 7.023 -10.102 5.75 1 95.06 90 GLU A C 1
ATOM 733 O O . GLU A 1 90 ? 7.914 -10.633 6.422 1 95.06 90 GLU A O 1
ATOM 738 N N . ILE A 1 91 ? 7.199 -9.133 4.863 1 95.5 91 ILE A N 1
ATOM 739 C CA . ILE A 1 91 ? 8.547 -8.594 4.707 1 95.5 91 ILE A CA 1
ATOM 740 C C . ILE A 1 91 ? 8.984 -7.91 6.004 1 95.5 91 ILE A C 1
ATOM 742 O O . ILE A 1 91 ? 10.141 -8.031 6.414 1 95.5 91 ILE A O 1
ATOM 746 N N . HIS A 1 92 ? 8.023 -7.203 6.613 1 93.88 92 HIS A N 1
ATOM 747 C CA . HIS A 1 92 ? 8.336 -6.547 7.879 1 93.88 92 HIS A CA 1
ATOM 748 C C . HIS A 1 92 ? 8.734 -7.562 8.945 1 93.88 92 HIS A C 1
ATOM 750 O O . HIS A 1 92 ? 9.719 -7.359 9.664 1 93.88 92 HIS A O 1
ATOM 756 N N . ASP A 1 93 ? 8 -8.586 9.07 1 93.06 93 ASP A N 1
ATOM 757 C CA . ASP A 1 93 ? 8.305 -9.641 10.031 1 93.06 93 ASP A CA 1
ATOM 758 C C . ASP A 1 93 ? 9.68 -10.25 9.758 1 93.06 93 ASP A C 1
ATOM 760 O O . ASP A 1 93 ? 10.477 -10.438 10.68 1 93.06 93 ASP A O 1
ATOM 764 N N . LYS A 1 94 ? 9.922 -10.523 8.57 1 91.94 94 LYS A N 1
ATOM 765 C CA . LYS A 1 94 ? 11.211 -11.102 8.195 1 91.94 94 LYS A CA 1
ATOM 766 C C . LYS A 1 94 ? 12.352 -10.125 8.453 1 91.94 94 LYS A C 1
ATOM 768 O O . LYS A 1 94 ? 13.422 -10.523 8.914 1 91.94 94 LYS A O 1
ATOM 773 N N . TYR A 1 95 ? 12.078 -8.961 8.086 1 89.31 95 TYR A N 1
ATOM 774 C CA . TYR A 1 95 ? 13.078 -7.922 8.32 1 89.31 95 TYR A CA 1
ATOM 775 C C . TYR A 1 95 ? 13.445 -7.855 9.797 1 89.31 95 TYR A C 1
ATOM 777 O O . TYR A 1 95 ? 14.625 -7.742 10.141 1 89.31 95 TYR A O 1
ATOM 785 N N . HIS A 1 96 ? 12.492 -7.867 10.648 1 88.44 96 HIS A N 1
ATOM 786 C CA . HIS A 1 96 ? 12.727 -7.828 12.086 1 88.44 96 HIS A CA 1
ATOM 787 C C . HIS A 1 96 ? 13.445 -9.086 12.562 1 88.44 96 HIS A C 1
ATOM 789 O O . HIS A 1 96 ? 14.281 -9.023 13.461 1 88.44 96 HIS A O 1
ATOM 795 N N . GLN A 1 97 ? 13.109 -10.219 12.008 1 87.06 97 GLN A N 1
ATOM 796 C CA . GLN A 1 97 ? 13.789 -11.461 12.352 1 87.06 97 GLN A CA 1
ATOM 797 C C . GLN A 1 97 ? 15.25 -11.43 11.922 1 87.06 97 GLN A C 1
ATOM 799 O O . GLN A 1 97 ? 16.125 -11.93 12.633 1 87.06 97 GLN A O 1
ATOM 804 N N . ASP A 1 98 ? 15.477 -10.859 10.797 1 86.19 98 ASP A N 1
ATOM 805 C CA . ASP A 1 98 ? 16.812 -10.812 10.234 1 86.19 98 ASP A CA 1
ATOM 806 C C . ASP A 1 98 ? 17.656 -9.734 10.914 1 86.19 98 ASP A C 1
ATOM 808 O O . ASP A 1 98 ? 18.891 -9.836 10.969 1 86.19 98 ASP A O 1
ATOM 812 N N . HIS A 1 99 ? 17.016 -8.594 11.297 1 80.81 99 HIS A N 1
ATOM 813 C CA . HIS A 1 99 ? 17.781 -7.441 11.781 1 80.81 99 HIS A CA 1
ATOM 814 C C . HIS A 1 99 ? 17.547 -7.219 13.273 1 80.81 99 HIS A C 1
ATOM 816 O O . HIS A 1 99 ? 18.266 -6.449 13.906 1 80.81 99 HIS A O 1
ATOM 822 N N . GLY A 1 100 ? 16.797 -8.102 14.031 1 66.81 100 GLY A N 1
ATOM 823 C CA . GLY A 1 100 ? 16.469 -7.859 15.43 1 66.81 100 GLY A CA 1
ATOM 824 C C . GLY A 1 100 ? 15.648 -6.605 15.641 1 66.81 100 GLY A C 1
ATOM 825 O O . GLY A 1 100 ? 15.328 -5.898 14.68 1 66.81 100 GLY A O 1
ATOM 826 N N . PRO A 1 101 ? 15.008 -6.312 16.875 1 56.09 101 PRO A N 1
ATOM 827 C CA . PRO A 1 101 ? 14.203 -5.113 17.109 1 56.09 101 PRO A CA 1
ATOM 828 C C . PRO A 1 101 ? 14.93 -3.828 16.719 1 56.09 101 PRO A C 1
ATOM 830 O O . PRO A 1 101 ? 16.125 -3.693 16.969 1 56.09 101 PRO A O 1
ATOM 833 N N . GLU A 1 102 ? 14.828 -3.373 15.703 1 49.66 102 GLU A N 1
ATOM 834 C CA . GLU A 1 102 ? 15.516 -2.145 15.32 1 49.66 102 GLU A CA 1
ATOM 835 C C . GLU A 1 102 ? 15.477 -1.115 16.438 1 49.66 102 GLU A C 1
ATOM 837 O O . GLU A 1 102 ? 14.414 -0.594 16.781 1 49.66 102 GLU A O 1
ATOM 842 N N . GLY A 1 103 ? 16.047 -1.271 17.625 1 40.38 103 GLY A N 1
ATOM 843 C CA . GLY A 1 103 ? 16.359 -0.131 18.469 1 40.38 103 GLY A CA 1
ATOM 844 C C . GLY A 1 103 ? 16.781 1.098 17.688 1 40.38 103 GLY A C 1
ATOM 845 O O . GLY A 1 103 ? 17.078 1.007 16.484 1 40.38 103 GLY A O 1
ATOM 846 N N . PRO A 1 104 ? 16.75 2.402 18.219 1 39.91 104 PRO A N 1
ATOM 847 C CA . PRO A 1 104 ? 17.438 3.463 17.484 1 39.91 104 PRO A CA 1
ATOM 848 C C . PRO A 1 104 ? 18.734 2.984 16.844 1 39.91 104 PRO A C 1
ATOM 850 O O . PRO A 1 104 ? 19.656 2.557 17.531 1 39.91 104 PRO A O 1
ATOM 853 N N . GLY A 1 105 ? 18.75 2.189 16.094 1 36.34 105 GLY A N 1
ATOM 854 C CA . GLY A 1 105 ? 19.906 1.504 15.531 1 36.34 105 GLY A CA 1
ATOM 855 C C . GLY A 1 105 ? 21.094 2.422 15.297 1 36.34 105 GLY A C 1
ATOM 856 O O . GLY A 1 105 ? 21.062 3.268 14.398 1 36.34 105 GLY A O 1
ATOM 857 N N . GLY A 1 106 ? 21.766 2.957 16.375 1 33.28 106 GLY A N 1
ATOM 858 C CA . GLY A 1 106 ? 23.172 3.297 16.312 1 33.28 106 GLY A CA 1
ATOM 859 C C . GLY A 1 106 ? 24.016 2.252 15.602 1 33.28 106 GLY A C 1
ATOM 860 O O . GLY A 1 106 ? 23.562 1.121 15.398 1 33.28 106 GLY A O 1
ATOM 861 N N . PRO A 1 107 ? 25.078 2.617 14.945 1 34.91 107 PRO A N 1
ATOM 862 C CA . PRO A 1 107 ? 26.062 1.722 14.344 1 34.91 107 PRO A CA 1
ATOM 863 C C . PRO A 1 107 ? 26.438 0.555 15.258 1 34.91 107 PRO A C 1
ATOM 865 O O . PRO A 1 107 ? 26.859 0.768 16.406 1 34.91 107 PRO A O 1
ATOM 868 N N . GLU A 1 108 ? 25.719 -0.351 15.453 1 35.81 108 GLU A N 1
ATOM 869 C CA . GLU A 1 108 ? 26.25 -1.425 16.281 1 35.81 108 GLU A CA 1
ATOM 870 C C . GLU A 1 108 ? 27.656 -1.837 15.82 1 35.81 108 GLU A C 1
ATOM 872 O O . GLU A 1 108 ? 27.844 -2.199 14.664 1 35.81 108 GLU A O 1
ATOM 877 N N . GLY A 1 109 ? 28.734 -1.221 16.406 1 30.78 109 GLY A N 1
ATOM 878 C CA . GLY A 1 109 ? 30.109 -1.669 16.422 1 30.78 109 GLY A CA 1
ATOM 879 C C . GLY A 1 109 ? 30.25 -3.17 16.594 1 30.78 109 GLY A C 1
ATOM 880 O O . GLY A 1 109 ? 29.328 -3.838 17.031 1 30.78 109 GLY A O 1
ATOM 881 N N . PRO A 1 110 ? 31.375 -3.729 16.062 1 32.31 110 PRO A N 1
ATOM 882 C CA . PRO A 1 110 ? 31.781 -5.125 16.188 1 32.31 110 PRO A CA 1
ATOM 883 C C . PRO A 1 110 ? 31.703 -5.652 17.609 1 32.31 110 PRO A C 1
ATOM 885 O O . PRO A 1 110 ? 32.281 -5.055 18.531 1 32.31 110 PRO A O 1
ATOM 888 N N . GLY A 1 111 ? 30.562 -5.934 18.078 1 27.5 111 GLY A N 1
ATOM 889 C CA . GLY A 1 111 ? 30.516 -6.52 19.406 1 27.5 111 GLY A CA 1
ATOM 890 C C . GLY A 1 111 ? 31.547 -7.609 19.609 1 27.5 111 GLY A C 1
ATOM 891 O O . GLY A 1 111 ? 31.797 -8.422 18.719 1 27.5 111 GLY A O 1
ATOM 892 N N . HIS A 1 112 ? 32.562 -7.32 20.453 1 28.3 112 HIS A N 1
ATOM 893 C CA . HIS A 1 112 ? 33.625 -8.086 21.062 1 28.3 112 HIS A CA 1
ATOM 894 C C . HIS A 1 112 ? 33.156 -9.477 21.469 1 28.3 112 HIS A C 1
ATOM 896 O O . HIS A 1 112 ? 32.188 -9.617 22.219 1 28.3 112 HIS A O 1
ATOM 902 N N . HIS A 1 113 ? 33.156 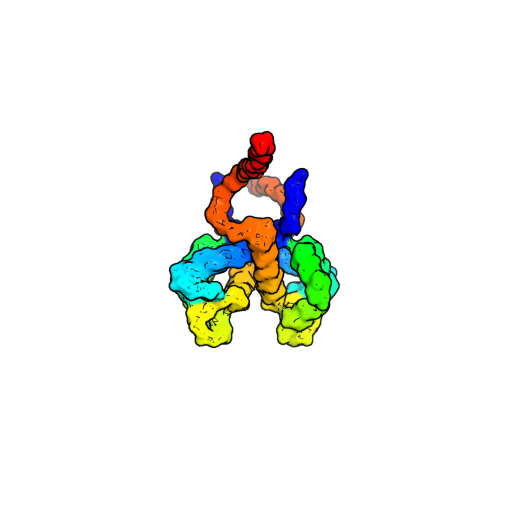-10.383 20.5 1 28.3 113 HIS A N 1
ATOM 903 C CA . HIS A 1 113 ? 33.125 -11.781 20.891 1 28.3 113 HIS A CA 1
ATOM 904 C C . HIS A 1 113 ? 34.188 -12.086 21.953 1 28.3 113 HIS A C 1
ATOM 906 O O . HIS A 1 113 ? 35.375 -12.086 21.672 1 28.3 113 HIS A O 1
ATOM 912 N N . GLY A 1 114 ? 33.969 -11.508 23.188 1 23.14 114 GLY A N 1
ATOM 913 C CA . GLY A 1 114 ? 34.812 -11.859 24.328 1 23.14 114 GLY A CA 1
ATOM 914 C C . GLY A 1 114 ? 35.031 -13.352 24.453 1 23.14 114 GLY A C 1
ATOM 915 O O . GLY A 1 114 ? 34.094 -14.109 24.672 1 23.14 114 GLY A O 1
ATOM 916 N N . HIS A 1 115 ? 35.875 -13.844 23.578 1 24.03 115 HIS A N 1
ATOM 917 C CA . HIS A 1 115 ? 36.469 -15.172 23.75 1 24.03 115 HIS A CA 1
ATOM 918 C C . HIS A 1 115 ? 37 -15.367 25.156 1 24.03 115 HIS A C 1
ATOM 920 O O . HIS A 1 115 ? 37.906 -14.672 25.594 1 24.03 115 HIS A O 1
ATOM 926 N N . GLY A 1 116 ? 36.094 -15.414 26.188 1 22.72 116 GLY A N 1
ATOM 927 C CA . GLY A 1 116 ? 36.531 -15.75 27.531 1 22.72 116 GLY A CA 1
ATOM 928 C C . GLY A 1 116 ? 37.438 -16.969 27.562 1 22.72 116 GLY A C 1
ATOM 929 O O . GLY A 1 116 ? 37 -18.094 27.281 1 22.72 116 GLY A O 1
ATOM 930 N N . HIS A 1 117 ? 38.562 -16.859 26.922 1 22.98 117 HIS A N 1
ATOM 931 C CA . HIS A 1 117 ? 39.625 -17.875 27.078 1 22.98 117 HIS A CA 1
ATOM 932 C C . HIS A 1 117 ? 39.875 -18.156 28.562 1 22.98 117 HIS A C 1
ATOM 934 O O . HIS A 1 117 ? 40.312 -17.266 29.297 1 22.98 117 HIS A O 1
ATOM 940 N N . THR A 1 118 ? 38.969 -18.891 29.281 1 23.52 118 THR A N 1
ATOM 941 C CA . THR A 1 118 ? 39.219 -19.391 30.625 1 23.52 118 THR A CA 1
ATOM 942 C C . THR A 1 118 ? 40.562 -20.141 30.672 1 23.52 118 THR A C 1
ATOM 944 O O . THR A 1 118 ? 40.781 -21.094 29.922 1 23.52 118 THR A O 1
ATOM 947 N N . HIS A 1 119 ? 41.656 -19.406 30.719 1 21.98 119 HIS A N 1
ATOM 948 C CA . HIS A 1 119 ? 42.969 -19.938 31.016 1 21.98 119 HIS A CA 1
ATOM 949 C C . HIS A 1 119 ? 42.938 -20.828 32.25 1 21.98 119 HIS A C 1
ATOM 951 O O . HIS A 1 119 ? 42.656 -20.359 33.344 1 21.98 119 HIS A O 1
ATOM 957 N N . GLY A 1 120 ? 42.344 -22.031 32.156 1 24.22 120 GLY A N 1
ATOM 958 C CA . GLY A 1 120 ? 42.5 -23.094 33.156 1 24.22 120 GLY A CA 1
ATOM 959 C C . GLY A 1 120 ? 43.938 -23.234 33.625 1 24.22 120 GLY A C 1
ATOM 960 O O . GLY A 1 120 ? 44.812 -23.625 32.875 1 24.22 120 GLY A O 1
ATOM 961 N N . HIS A 1 121 ? 44.469 -22.25 34.219 1 22.84 121 HIS A N 1
ATOM 962 C CA . HIS A 1 121 ? 45.812 -22.344 34.812 1 22.84 121 HIS A CA 1
ATOM 963 C C . HIS A 1 121 ? 45.906 -23.547 35.75 1 22.84 121 HIS A 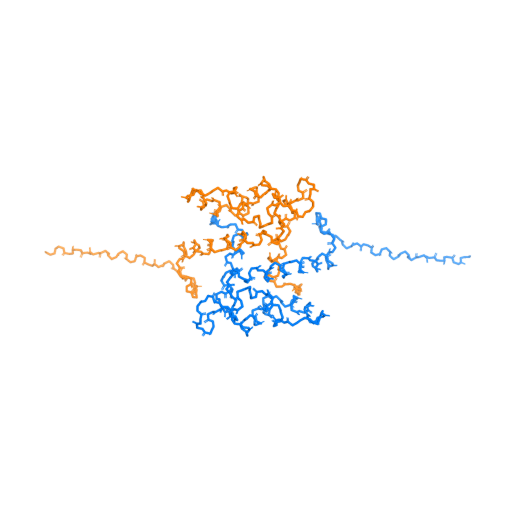C 1
ATOM 965 O O . HIS A 1 121 ? 45.188 -23.641 36.75 1 22.84 121 HIS A O 1
ATOM 971 N N . HIS A 1 122 ? 45.906 -24.766 35.188 1 26.02 122 HIS A N 1
ATOM 972 C CA . HIS A 1 122 ? 46.344 -25.984 35.875 1 26.02 122 HIS A CA 1
ATOM 973 C C . HIS A 1 122 ? 47.656 -25.766 36.625 1 26.02 122 HIS A C 1
ATOM 975 O O . HIS A 1 122 ? 48.219 -26.719 37.156 1 26.02 122 HIS A O 1
ATOM 981 N N . HIS A 1 123 ? 47.875 -24.703 37.375 1 22.84 123 HIS A N 1
ATOM 982 C CA . HIS A 1 123 ? 48.969 -24.906 38.312 1 22.84 123 HIS A CA 1
ATOM 983 C C . HIS A 1 123 ? 48.625 -25.953 39.375 1 22.84 123 HIS A C 1
ATOM 985 O O . HIS A 1 123 ? 47.469 -26.047 39.781 1 22.84 123 HIS A O 1
ATOM 991 N N . MET B 1 1 ? 30.125 -6.434 -2.062 1 28.16 1 MET B N 1
ATOM 992 C CA . MET B 1 1 ? 29.047 -5.492 -2.355 1 28.16 1 MET B CA 1
ATOM 993 C C . MET B 1 1 ? 27.844 -5.75 -1.459 1 28.16 1 MET B C 1
ATOM 995 O O . MET B 1 1 ? 27.422 -6.895 -1.297 1 28.16 1 MET B O 1
ATOM 999 N N . ALA B 1 2 ? 27.641 -5.297 -0.433 1 38.19 2 ALA B N 1
ATOM 1000 C CA . ALA B 1 2 ? 26.734 -5.738 0.629 1 38.19 2 ALA B CA 1
ATOM 1001 C C . ALA B 1 2 ? 25.422 -6.273 0.054 1 38.19 2 ALA B C 1
ATOM 1003 O O . ALA B 1 2 ? 24.688 -5.543 -0.613 1 38.19 2 ALA B O 1
ATOM 1004 N N . SER B 1 3 ? 25.047 -7.449 -0.656 1 45.72 3 SER B N 1
ATOM 1005 C CA . SER B 1 3 ? 24.078 -8.18 -1.471 1 45.72 3 SER B CA 1
ATOM 1006 C C . SER B 1 3 ? 22.672 -8.016 -0.928 1 45.72 3 SER B C 1
ATOM 1008 O O . SER B 1 3 ? 22.328 -8.562 0.126 1 45.72 3 SER B O 1
ATOM 1010 N N . THR B 1 4 ? 21.969 -6.805 -0.914 1 63.62 4 THR B N 1
ATOM 1011 C CA . THR B 1 4 ? 20.844 -6.461 -0.061 1 63.62 4 THR B CA 1
ATOM 1012 C C . THR B 1 4 ? 19.688 -7.445 -0.265 1 63.62 4 THR B C 1
ATOM 1014 O O . THR B 1 4 ? 19.375 -7.805 -1.399 1 63.62 4 THR B O 1
ATOM 1017 N N . LYS B 1 5 ? 19.484 -8.305 0.672 1 85.12 5 LYS B N 1
ATOM 1018 C CA . LYS B 1 5 ? 18.5 -9.383 0.731 1 85.12 5 LYS B CA 1
ATOM 1019 C C . LYS B 1 5 ? 17.141 -8.922 0.199 1 85.12 5 LYS B C 1
ATOM 1021 O O . LYS B 1 5 ? 16.453 -9.68 -0.479 1 85.12 5 LYS B O 1
ATOM 1026 N N . TYR B 1 6 ? 16.891 -7.703 0.31 1 93.56 6 TYR B N 1
ATOM 1027 C CA . TYR B 1 6 ? 15.578 -7.172 -0.067 1 93.56 6 TYR B CA 1
ATOM 1028 C C . TYR B 1 6 ? 15.695 -6.23 -1.261 1 93.56 6 TYR B C 1
ATOM 1030 O O . TYR B 1 6 ? 16.641 -5.449 -1.35 1 93.56 6 TYR B O 1
ATOM 1038 N N . THR B 1 7 ? 14.75 -6.375 -2.229 1 94.31 7 THR B N 1
ATOM 1039 C CA . THR B 1 7 ? 14.656 -5.434 -3.336 1 94.31 7 THR B CA 1
ATOM 1040 C C . THR B 1 7 ? 14.219 -4.059 -2.84 1 94.31 7 THR B C 1
ATOM 1042 O O . THR B 1 7 ? 13.805 -3.91 -1.688 1 94.31 7 THR B O 1
ATOM 1045 N N . ALA B 1 8 ? 14.375 -3.059 -3.664 1 92.06 8 ALA B N 1
ATOM 1046 C CA . ALA B 1 8 ? 13.898 -1.719 -3.32 1 92.06 8 ALA B CA 1
ATOM 1047 C C . ALA B 1 8 ? 12.414 -1.73 -2.99 1 92.06 8 ALA B C 1
ATOM 1049 O O . ALA B 1 8 ? 11.977 -1.065 -2.047 1 92.06 8 ALA B O 1
ATOM 1050 N N . SER B 1 9 ? 11.633 -2.498 -3.756 1 95.44 9 SER B N 1
ATOM 1051 C CA . SER B 1 9 ? 10.203 -2.613 -3.514 1 95.44 9 SER B CA 1
ATOM 1052 C C . SER B 1 9 ? 9.922 -3.225 -2.145 1 95.44 9 SER B C 1
ATOM 1054 O O . SER B 1 9 ? 9.047 -2.752 -1.417 1 95.44 9 SER B O 1
ATOM 1056 N N . GLU B 1 10 ? 10.664 -4.195 -1.812 1 96.12 10 GLU B N 1
ATOM 1057 C CA . GLU B 1 10 ? 10.477 -4.848 -0.519 1 96.12 10 GLU B CA 1
ATOM 1058 C C . GLU B 1 10 ? 10.883 -3.926 0.629 1 96.12 10 GLU B C 1
ATOM 1060 O O . GLU B 1 10 ? 10.219 -3.898 1.671 1 96.12 10 GLU B O 1
ATOM 1065 N N . GLU B 1 11 ? 11.852 -3.17 0.452 1 94 11 GLU B N 1
ATOM 1066 C CA . GLU B 1 11 ? 12.25 -2.193 1.46 1 94 11 GLU B CA 1
ATOM 1067 C C . GLU B 1 11 ? 11.195 -1.108 1.627 1 94 11 GLU B C 1
ATOM 1069 O O . GLU B 1 11 ? 10.938 -0.652 2.742 1 94 11 GLU B O 1
ATOM 1074 N N . GLN B 1 12 ? 10.664 -0.679 0.516 1 93.75 12 GLN B N 1
ATOM 1075 C CA . GLN B 1 12 ? 9.602 0.325 0.563 1 93.75 12 GLN B CA 1
ATOM 1076 C C . GLN B 1 12 ? 8.383 -0.195 1.319 1 93.75 12 GLN B C 1
ATOM 1078 O O . GLN B 1 12 ? 7.793 0.525 2.127 1 93.75 12 GLN B O 1
ATOM 1083 N N . LEU B 1 13 ? 8.039 -1.453 1.056 1 95.94 13 LEU B N 1
ATOM 1084 C CA . LEU B 1 13 ? 6.891 -2.047 1.725 1 95.94 13 LEU B CA 1
ATOM 1085 C C . LEU B 1 13 ? 7.156 -2.223 3.215 1 95.94 13 LEU B C 1
ATOM 1087 O O . LEU B 1 13 ? 6.266 -2.008 4.039 1 95.94 13 LEU B O 1
ATOM 1091 N N . ASN B 1 14 ? 8.414 -2.604 3.566 1 94.06 14 ASN B N 1
ATOM 1092 C CA . ASN B 1 14 ? 8.805 -2.623 4.973 1 94.06 14 ASN B CA 1
ATOM 1093 C C . ASN B 1 14 ? 8.648 -1.249 5.617 1 94.06 14 ASN B C 1
ATOM 1095 O O . ASN B 1 14 ? 8.133 -1.138 6.73 1 94.06 14 ASN B O 1
ATOM 1099 N N . HIS B 1 15 ? 9.062 -0.241 4.961 1 94.19 15 HIS B N 1
ATOM 1100 C CA . HIS B 1 15 ? 9 1.125 5.465 1 94.19 15 HIS B CA 1
ATOM 1101 C C . HIS B 1 15 ? 7.559 1.553 5.723 1 94.19 15 HIS B C 1
ATOM 1103 O O . HIS B 1 15 ? 7.281 2.258 6.695 1 94.19 15 HIS B O 1
ATOM 1109 N N . ILE B 1 16 ? 6.621 1.161 4.891 1 96.25 16 ILE B N 1
ATOM 1110 C CA . ILE B 1 16 ? 5.215 1.515 5.047 1 96.25 16 ILE B CA 1
ATOM 1111 C C . ILE B 1 16 ? 4.699 0.994 6.387 1 96.25 16 ILE B C 1
ATOM 1113 O O . ILE B 1 16 ? 4.016 1.715 7.117 1 96.25 16 ILE B O 1
ATOM 1117 N N . VAL B 1 17 ? 5.062 -0.205 6.723 1 95.25 17 VAL B N 1
ATOM 1118 C CA . VAL B 1 17 ? 4.617 -0.792 7.984 1 95.25 17 VAL B CA 1
ATOM 1119 C C . VAL B 1 17 ? 5.293 -0.079 9.148 1 95.25 17 VAL B C 1
ATOM 1121 O O . VAL B 1 17 ? 4.656 0.197 10.172 1 95.25 17 VAL B O 1
ATOM 1124 N N . GLU B 1 18 ? 6.574 0.245 9.031 1 92.75 18 GLU B N 1
ATOM 1125 C CA . GLU B 1 18 ? 7.309 0.962 10.07 1 92.75 18 GLU B CA 1
ATOM 1126 C C . GLU B 1 18 ? 6.66 2.311 10.375 1 92.75 18 GLU B C 1
ATOM 1128 O O . GLU B 1 18 ? 6.508 2.688 11.539 1 92.75 18 GLU B O 1
ATOM 1133 N N . VAL B 1 19 ? 6.328 3.014 9.344 1 94.19 19 VAL B N 1
ATOM 1134 C CA . VAL B 1 19 ? 5.695 4.316 9.508 1 94.19 19 VAL B CA 1
ATOM 1135 C C . VAL B 1 19 ? 4.344 4.152 10.203 1 94.19 19 VAL B C 1
ATOM 1137 O O . VAL B 1 19 ? 4.008 4.91 11.117 1 94.19 19 VAL B O 1
ATOM 1140 N N . PHE B 1 20 ? 3.598 3.125 9.75 1 94.94 20 PHE B N 1
ATOM 1141 C CA . PHE B 1 20 ? 2.312 2.859 10.383 1 94.94 20 PHE B CA 1
ATOM 1142 C C . PHE B 1 20 ? 2.482 2.629 11.883 1 94.94 20 PHE B C 1
ATOM 1144 O O . PHE B 1 20 ? 1.753 3.205 12.688 1 94.94 20 PHE B O 1
ATOM 1151 N N . HIS B 1 21 ? 3.48 1.85 12.281 1 91.69 21 HIS B N 1
ATOM 1152 C CA . HIS B 1 21 ? 3.734 1.534 13.68 1 91.69 21 HIS B CA 1
ATOM 1153 C C . HIS B 1 21 ? 4.184 2.771 14.453 1 91.69 21 HIS B C 1
ATOM 1155 O O . HIS B 1 21 ? 3.781 2.971 15.602 1 91.69 21 HIS B O 1
ATOM 1161 N N . LYS B 1 22 ? 4.965 3.561 13.859 1 91.56 22 LYS B N 1
ATOM 1162 C CA . LYS B 1 22 ? 5.453 4.785 14.492 1 91.56 22 LYS B CA 1
ATOM 1163 C C . LYS B 1 22 ? 4.293 5.68 14.922 1 91.56 22 LYS B C 1
ATOM 1165 O O . LYS B 1 22 ? 4.336 6.281 16 1 91.56 22 LYS B O 1
ATOM 1170 N N . TYR B 1 23 ? 3.266 5.711 14.133 1 92.69 23 TYR B N 1
ATOM 1171 C CA . TYR B 1 23 ? 2.156 6.609 14.43 1 92.69 23 TYR B CA 1
ATOM 1172 C C . TYR B 1 23 ? 1.085 5.902 15.25 1 92.69 23 TYR B C 1
ATOM 1174 O O . TYR B 1 23 ? 0.43 6.52 16.094 1 92.69 23 TYR B O 1
ATOM 1182 N N . SER B 1 24 ? 0.888 4.625 15.016 1 92.06 24 SER B N 1
ATOM 1183 C CA . SER B 1 24 ? -0.177 3.904 15.703 1 92.06 24 SER B CA 1
ATOM 1184 C C . SER B 1 24 ? 0.186 3.639 17.156 1 92.06 24 SER B C 1
ATOM 1186 O O . SER B 1 24 ? -0.691 3.383 17.984 1 92.06 24 SER B O 1
ATOM 1188 N N . ARG B 1 25 ? 1.448 3.668 17.562 1 84.12 25 ARG B N 1
ATOM 1189 C CA . ARG B 1 25 ? 1.895 3.342 18.906 1 84.12 25 ARG B CA 1
ATOM 1190 C C . ARG B 1 25 ? 2.004 4.598 19.766 1 84.12 25 ARG B C 1
ATOM 1192 O O . ARG B 1 25 ? 2.453 4.535 20.922 1 84.12 25 ARG B O 1
ATOM 1199 N N . LYS B 1 26 ? 1.587 5.633 19.25 1 75.81 26 LYS B N 1
ATOM 1200 C CA . LYS B 1 26 ? 1.669 6.879 20 1 75.81 26 LYS B CA 1
ATOM 1201 C C . LYS B 1 26 ? 0.637 6.906 21.125 1 75.81 26 LYS B C 1
ATOM 1203 O O . LYS B 1 26 ? 0.875 7.5 22.188 1 75.81 26 LYS B O 1
ATOM 1208 N N . SER B 1 27 ? -0.547 6.34 20.969 1 66.25 27 SER B N 1
ATOM 1209 C CA . SER B 1 27 ? -1.601 6.422 21.969 1 66.25 27 SER B CA 1
ATOM 1210 C C . SER B 1 27 ? -1.61 5.184 22.859 1 66.25 27 SER B C 1
ATOM 1212 O O . SER B 1 27 ? -2.365 5.121 23.844 1 66.25 27 SER B O 1
ATOM 1214 N N . GLY B 1 28 ? -0.767 4.277 22.688 1 60.75 28 GLY B N 1
ATOM 1215 C CA . GLY B 1 28 ? -0.744 3.078 23.5 1 60.75 28 GLY B CA 1
ATOM 1216 C C . GLY B 1 28 ? -1.437 1.896 22.859 1 60.75 28 GLY B C 1
ATOM 1217 O O . GLY B 1 28 ? -1.263 0.753 23.281 1 60.75 28 GLY B O 1
ATOM 1218 N N . GLU B 1 29 ? -2.654 2.107 22.219 1 60.81 29 GLU B N 1
ATOM 1219 C CA . GLU B 1 29 ? -3.248 0.958 21.547 1 60.81 29 GLU B CA 1
ATOM 1220 C C . GLU B 1 29 ? -2.381 0.491 20.391 1 60.81 29 GLU B C 1
ATOM 1222 O O . GLU B 1 29 ? -2.291 1.169 19.359 1 60.81 29 GLU B O 1
ATOM 1227 N N . GLU B 1 30 ? -1.818 -0.715 20.531 1 68.75 30 GLU B N 1
ATOM 1228 C CA . GLU B 1 30 ? -0.755 -1.217 19.672 1 68.75 30 GLU B CA 1
ATOM 1229 C C . GLU B 1 30 ? -1.31 -1.684 18.328 1 68.75 30 GLU B C 1
ATOM 1231 O O . GLU B 1 30 ? -2.418 -2.219 18.25 1 68.75 30 GLU B O 1
ATOM 1236 N N . ASP B 1 31 ? -1.125 -1.048 17.266 1 83.38 31 ASP B N 1
ATOM 1237 C CA . ASP B 1 31 ? -1.261 -1.569 15.914 1 83.38 31 ASP B CA 1
ATOM 1238 C C . ASP B 1 31 ? -2.512 -1.018 15.234 1 83.38 31 ASP B C 1
ATOM 1240 O O . ASP B 1 31 ? -3.133 -1.699 14.414 1 83.38 31 ASP B O 1
ATOM 1244 N N . ALA B 1 32 ? -3.102 0.088 15.836 1 93.31 32 ALA B N 1
ATOM 1245 C CA . ALA B 1 32 ? -4.199 0.769 15.156 1 93.31 32 ALA B CA 1
ATOM 1246 C C . ALA B 1 32 ? -4.055 2.285 15.258 1 93.31 32 ALA B C 1
ATOM 1248 O O . ALA B 1 32 ? -3.602 2.803 16.281 1 93.31 32 ALA B O 1
ATOM 1249 N N . LEU B 1 33 ? -4.547 3.012 14.266 1 95.88 33 LEU B N 1
ATOM 1250 C CA . LEU B 1 33 ? -4.516 4.469 14.25 1 95.88 33 LEU B CA 1
ATOM 1251 C C . LEU B 1 33 ? -5.844 5.051 14.719 1 95.88 33 LEU B C 1
ATOM 1253 O O . LEU B 1 33 ? -6.91 4.59 14.305 1 95.88 33 LEU B O 1
ATOM 1257 N N . GLU B 1 34 ? -5.719 5.977 15.609 1 94.69 34 GLU B N 1
ATOM 1258 C CA . GLU B 1 34 ? -6.852 6.867 15.836 1 94.69 34 GLU B CA 1
ATOM 1259 C C . GLU B 1 34 ? -6.832 8.047 14.867 1 94.69 34 GLU B C 1
ATOM 1261 O O . GLU B 1 34 ? -5.848 8.258 14.156 1 94.69 34 GLU B O 1
ATOM 1266 N N . LEU B 1 35 ? -7.895 8.758 14.93 1 95.5 35 LEU B N 1
ATOM 1267 C CA . LEU B 1 35 ? -8.062 9.82 13.945 1 95.5 35 LEU B CA 1
ATOM 1268 C C . LEU B 1 35 ? -6.918 10.82 14.023 1 95.5 35 LEU B C 1
ATOM 1270 O O . LEU B 1 35 ? -6.336 11.188 13 1 95.5 35 LEU B O 1
ATOM 1274 N N . LYS B 1 36 ? -6.566 11.242 15.164 1 94.69 36 LYS B N 1
ATOM 1275 C CA . LYS B 1 36 ? -5.508 12.234 15.328 1 94.69 36 LYS B CA 1
ATOM 1276 C C . LYS B 1 36 ? -4.176 11.703 14.805 1 94.69 36 LYS B C 1
ATOM 1278 O O . LYS B 1 36 ? -3.414 12.438 14.172 1 94.69 36 LYS B O 1
ATOM 1283 N N . GLU B 1 37 ? -3.889 10.43 15.086 1 95.94 37 GLU B N 1
ATOM 1284 C CA . GLU B 1 37 ? -2.66 9.797 14.617 1 95.94 37 GLU B CA 1
ATOM 1285 C C . GLU B 1 37 ? -2.65 9.672 13.102 1 95.94 37 GLU B C 1
ATOM 1287 O O . GLU B 1 37 ? -1.616 9.883 12.461 1 95.94 37 GLU B O 1
ATOM 1292 N N . PHE B 1 38 ? -3.834 9.344 12.609 1 97.06 38 PHE B N 1
ATOM 1293 C CA . PHE B 1 38 ? -4.012 9.234 11.164 1 97.06 38 PHE B CA 1
ATOM 1294 C C . PHE B 1 38 ? -3.762 10.57 10.484 1 97.06 38 PHE B C 1
ATOM 1296 O O . PHE B 1 38 ? -3.029 10.648 9.492 1 97.06 38 PHE B O 1
ATOM 1303 N N . GLU B 1 39 ? -4.262 11.594 11.016 1 97.31 39 GLU B N 1
ATOM 1304 C CA . GLU B 1 39 ? -4.09 12.93 10.461 1 97.31 39 GLU B CA 1
ATOM 1305 C C . GLU B 1 39 ? -2.617 13.344 10.461 1 97.31 39 GLU B C 1
ATOM 1307 O O . GLU B 1 39 ? -2.119 13.875 9.461 1 97.31 39 GLU B O 1
ATOM 1312 N N . GLY B 1 40 ? -1.979 13.125 11.594 1 96.31 40 GLY B N 1
ATOM 1313 C CA . GLY B 1 40 ? -0.558 13.422 11.672 1 96.31 40 GLY B CA 1
ATOM 1314 C C . GLY B 1 40 ? 0.265 12.664 10.641 1 96.31 40 GLY B C 1
ATOM 1315 O O . GLY B 1 40 ? 1.158 13.242 10.016 1 96.31 40 GLY B O 1
ATOM 1316 N N . LEU B 1 41 ? -0.051 11.453 10.484 1 97.12 41 LEU B N 1
ATOM 1317 C CA . LEU B 1 41 ? 0.652 10.609 9.523 1 97.12 41 LEU B CA 1
ATOM 1318 C C . LEU B 1 41 ? 0.527 11.164 8.109 1 97.12 41 LEU B C 1
ATOM 1320 O O . LEU B 1 41 ? 1.53 11.336 7.418 1 97.12 41 LEU B O 1
ATOM 1324 N N . ILE B 1 42 ? -0.677 11.492 7.641 1 98.31 42 ILE B N 1
ATOM 1325 C CA . ILE B 1 42 ? -0.913 11.945 6.277 1 98.31 42 ILE B CA 1
ATOM 1326 C C . ILE B 1 42 ? -0.243 13.297 6.059 1 98.31 42 ILE B C 1
ATOM 1328 O O . ILE B 1 42 ? 0.422 13.516 5.043 1 98.31 42 ILE B O 1
ATOM 1332 N N . LYS B 1 43 ? -0.351 14.18 7.051 1 97.5 43 LYS B N 1
ATOM 1333 C CA . LYS B 1 43 ? 0.202 15.523 6.918 1 97.5 43 LYS B CA 1
ATOM 1334 C C . LYS B 1 43 ? 1.724 15.477 6.797 1 97.5 43 LYS B C 1
ATOM 1336 O O . LYS B 1 43 ? 2.316 16.297 6.082 1 97.5 43 LYS B O 1
ATOM 1341 N N . GLU B 1 44 ? 2.252 14.5 7.477 1 96.88 44 GLU B N 1
ATOM 1342 C CA . GLU B 1 44 ? 3.709 14.406 7.461 1 96.88 44 GLU B CA 1
ATOM 1343 C C . GLU B 1 44 ? 4.195 13.578 6.273 1 96.88 44 GLU B C 1
ATOM 1345 O O . GLU B 1 44 ? 5.164 13.953 5.605 1 96.88 44 GLU B O 1
ATOM 1350 N N . GLN B 1 45 ? 3.572 12.477 5.969 1 96.69 45 GLN B N 1
ATOM 1351 C CA . GLN B 1 45 ? 4.074 11.5 5.004 1 96.69 45 GLN B CA 1
ATOM 1352 C C . GLN B 1 45 ? 3.527 11.773 3.607 1 96.69 45 GLN B C 1
ATOM 1354 O O . GLN B 1 45 ? 4.141 11.391 2.609 1 96.69 45 GLN B O 1
ATOM 1359 N N . ALA B 1 46 ? 2.398 12.414 3.484 1 97.81 46 ALA B N 1
ATOM 1360 C CA . ALA B 1 46 ? 1.748 12.641 2.195 1 97.81 46 ALA B CA 1
ATOM 1361 C C . ALA B 1 46 ? 1.105 14.023 2.139 1 97.81 46 ALA B C 1
ATOM 1363 O O . ALA B 1 46 ? -0.102 14.141 1.92 1 97.81 46 ALA B O 1
ATOM 1364 N N . PRO B 1 47 ? 1.983 15.055 2.23 1 97.62 47 PRO B N 1
ATOM 1365 C CA . PRO B 1 47 ? 1.436 16.406 2.242 1 97.62 47 PRO B CA 1
ATOM 1366 C C . PRO B 1 47 ? 0.748 16.781 0.929 1 97.62 47 PRO B C 1
ATOM 1368 O O . PRO B 1 47 ? -0.215 17.547 0.928 1 97.62 47 PRO B O 1
ATOM 1371 N N . GLU B 1 48 ? 1.13 16.297 -0.193 1 96.69 48 GLU B N 1
ATOM 1372 C CA . GLU B 1 48 ? 0.484 16.594 -1.467 1 96.69 48 GLU B CA 1
ATOM 1373 C C . GLU B 1 48 ? -0.915 15.992 -1.532 1 96.69 48 GLU B C 1
ATOM 1375 O O . GLU B 1 48 ? -1.831 16.594 -2.1 1 96.69 48 GLU B O 1
ATOM 1380 N N . PHE B 1 49 ? -1.007 14.844 -1.021 1 97.56 49 PHE B N 1
ATOM 1381 C CA . PHE B 1 49 ? -2.328 14.227 -0.937 1 97.56 49 PHE B CA 1
ATOM 1382 C C . PHE B 1 49 ? -3.242 15.039 -0.024 1 97.56 49 PHE B C 1
ATOM 1384 O O . PHE B 1 49 ? -4.418 15.234 -0.333 1 97.56 49 PHE B O 1
ATOM 1391 N N . PHE B 1 50 ? -2.689 15.492 1.095 1 97.69 50 PHE B N 1
ATOM 1392 C CA . PHE B 1 50 ? -3.457 16.312 2.021 1 97.69 50 PHE B CA 1
ATOM 1393 C C . PHE B 1 50 ? -3.951 17.578 1.339 1 97.69 50 PHE B C 1
ATOM 1395 O O . PHE B 1 50 ? -5.117 17.953 1.487 1 97.69 50 PHE B O 1
ATOM 1402 N N . GLU B 1 51 ? -3.104 18.141 0.612 1 96.94 51 GLU B N 1
ATOM 1403 C CA . GLU B 1 51 ? -3.479 19.344 -0.134 1 96.94 51 GLU B CA 1
ATOM 1404 C C . GLU B 1 51 ? -4.578 19.047 -1.146 1 96.94 51 GLU B C 1
ATOM 1406 O O . GLU B 1 51 ? -5.484 19.844 -1.345 1 96.94 51 GLU B O 1
ATOM 1411 N N . TYR B 1 52 ? -4.438 17.922 -1.785 1 96.44 52 TYR B N 1
ATOM 1412 C CA . TYR B 1 52 ? -5.461 17.484 -2.725 1 96.44 52 TYR B CA 1
ATOM 1413 C C . TYR B 1 52 ? -6.824 17.391 -2.045 1 96.44 52 TYR B C 1
ATOM 1415 O O . TYR B 1 52 ? -7.832 17.828 -2.604 1 96.44 52 TYR B O 1
ATOM 1423 N N . LEU B 1 53 ? -6.871 16.844 -0.878 1 97.19 53 LEU B N 1
ATOM 1424 C CA . LEU B 1 53 ? -8.125 16.719 -0.142 1 97.19 53 LEU B CA 1
ATOM 1425 C C . LEU B 1 53 ? -8.711 18.094 0.165 1 97.19 53 LEU B C 1
ATOM 1427 O O . LEU B 1 53 ? -9.922 18.297 0.024 1 97.19 53 LEU B O 1
ATOM 1431 N N . LYS B 1 54 ? -7.891 18.969 0.535 1 95.88 54 LYS B N 1
ATOM 1432 C CA . LYS B 1 54 ? -8.328 20.312 0.869 1 95.88 54 LYS B CA 1
ATOM 1433 C C . LYS B 1 54 ? -8.953 21 -0.339 1 95.88 54 LYS B C 1
ATOM 1435 O O . LYS B 1 54 ? -10 21.641 -0.219 1 95.88 54 LYS B O 1
ATOM 1440 N N . LYS B 1 55 ? -8.32 20.812 -1.373 1 95.94 55 LYS B N 1
ATOM 1441 C CA . LYS B 1 55 ? -8.789 21.453 -2.604 1 95.94 55 LYS B CA 1
ATOM 1442 C C . LYS B 1 55 ? -10.133 20.859 -3.041 1 95.94 55 LYS B C 1
ATOM 1444 O O . LYS B 1 55 ? -10.906 21.531 -3.738 1 95.94 55 LYS B O 1
ATOM 1449 N N . ASN B 1 56 ? -10.367 19.672 -2.695 1 95.25 56 ASN B N 1
ATOM 1450 C CA . ASN B 1 56 ? -11.594 18.984 -3.09 1 95.25 56 ASN B CA 1
ATOM 1451 C C . ASN B 1 56 ? -12.609 18.969 -1.955 1 95.25 56 ASN B C 1
ATOM 1453 O O . ASN B 1 56 ? -13.594 18.219 -2.012 1 95.25 56 ASN B O 1
ATOM 1457 N N . THR B 1 57 ? -12.383 19.703 -0.898 1 95.69 57 THR B N 1
ATOM 1458 C CA . THR B 1 57 ? -13.266 19.891 0.244 1 95.69 57 THR B CA 1
ATOM 1459 C C . THR B 1 57 ? -13.562 18.562 0.93 1 95.69 57 THR B C 1
ATOM 1461 O O . THR B 1 57 ? -14.711 18.297 1.303 1 95.69 57 THR B O 1
ATOM 1464 N N . THR B 1 58 ? -12.641 17.703 0.929 1 95.81 58 THR B N 1
ATOM 1465 C CA . THR B 1 58 ? -12.695 16.438 1.65 1 95.81 58 THR B CA 1
ATOM 1466 C C . THR B 1 58 ? -11.812 16.484 2.893 1 95.81 58 THR B C 1
ATOM 1468 O O . THR B 1 58 ? -10.656 16.906 2.826 1 95.81 58 THR B O 1
ATOM 1471 N N . SER B 1 59 ? -12.352 16.125 3.986 1 96.5 59 SER B N 1
ATOM 1472 C CA . SER B 1 59 ? -11.562 16.141 5.219 1 96.5 59 SER B CA 1
ATOM 1473 C C . SER B 1 59 ? -10.867 14.797 5.441 1 96.5 59 SER B C 1
ATOM 1475 O O . SER B 1 59 ? -11.297 13.773 4.914 1 96.5 59 SER B O 1
ATOM 1477 N N . LEU B 1 60 ? -9.82 14.758 6.215 1 98.12 60 LEU B N 1
ATOM 1478 C CA . LEU B 1 60 ? -9.156 13.516 6.613 1 98.12 60 LEU B CA 1
ATOM 1479 C C . LEU B 1 60 ? -10.086 12.656 7.465 1 98.12 60 LEU B C 1
ATOM 1481 O O . LEU B 1 60 ? -10.008 11.422 7.426 1 98.12 60 LEU B O 1
ATOM 1485 N N . ALA B 1 61 ? -10.93 13.297 8.219 1 97.62 61 ALA B N 1
ATOM 1486 C CA . ALA B 1 61 ? -11.922 12.578 9.008 1 97.62 61 ALA B CA 1
ATOM 1487 C C . ALA B 1 61 ? -12.844 11.75 8.117 1 97.62 61 ALA B C 1
ATOM 1489 O O . ALA B 1 61 ? -13.203 10.617 8.461 1 97.62 61 ALA B O 1
ATOM 1490 N N . SER B 1 62 ? -13.195 12.32 7.02 1 97.81 62 SER B N 1
ATOM 1491 C CA . SER B 1 62 ? -14.039 11.602 6.074 1 97.81 62 SER B CA 1
ATOM 1492 C C . SER B 1 62 ? -13.305 10.406 5.469 1 97.81 62 SER B C 1
ATOM 1494 O O . SER B 1 62 ? -13.891 9.336 5.297 1 97.81 62 SER B O 1
ATOM 1496 N N . VAL B 1 63 ? -12.102 10.586 5.105 1 98 63 VAL B N 1
ATOM 1497 C CA . VAL B 1 63 ? -11.289 9.5 4.578 1 98 63 VAL B CA 1
ATOM 1498 C C . VAL B 1 63 ? -11.156 8.391 5.621 1 98 63 VAL B C 1
ATOM 1500 O O . VAL B 1 63 ? -11.281 7.207 5.301 1 98 63 VAL B O 1
ATOM 1503 N N . PHE B 1 64 ? -10.922 8.805 6.887 1 97.69 64 PHE B N 1
ATOM 1504 C CA . PHE B 1 64 ? -10.812 7.871 8 1 97.69 64 PHE B CA 1
ATOM 1505 C C . PHE B 1 64 ? -12.086 7.047 8.141 1 97.69 64 PHE B C 1
ATOM 1507 O O . PHE B 1 64 ? -12.031 5.82 8.273 1 97.69 64 PHE B O 1
ATOM 1514 N N . LYS B 1 65 ? -13.164 7.68 8.094 1 97.38 65 LYS B N 1
ATOM 1515 C CA . LYS B 1 65 ? -14.461 7.023 8.242 1 97.38 65 LYS B CA 1
ATOM 1516 C C . LYS B 1 65 ? -14.711 6.039 7.105 1 97.38 65 LYS B C 1
ATOM 1518 O O . LYS B 1 65 ? -15.203 4.934 7.332 1 97.38 65 LYS B O 1
ATOM 1523 N N . LYS B 1 66 ? -14.336 6.414 5.906 1 95.19 66 LYS B N 1
ATOM 1524 C CA . LYS B 1 66 ? -14.516 5.551 4.746 1 95.19 66 LYS B CA 1
ATOM 1525 C C . LYS B 1 66 ? -13.625 4.316 4.832 1 95.19 66 LYS B C 1
ATOM 1527 O O . LYS B 1 66 ? -14.023 3.227 4.41 1 95.19 66 LYS B O 1
ATOM 1532 N N . ALA B 1 67 ? -12.5 4.523 5.383 1 95.25 67 ALA B N 1
ATOM 1533 C CA . ALA B 1 67 ? -11.531 3.436 5.469 1 95.25 67 ALA B CA 1
ATOM 1534 C C . ALA B 1 67 ? -11.828 2.523 6.656 1 95.25 67 ALA B C 1
ATOM 1536 O O . ALA B 1 67 ? -11.352 1.389 6.711 1 95.25 67 ALA B O 1
ATOM 1537 N N . ASP B 1 68 ? -12.508 3.08 7.688 1 95.44 68 ASP B N 1
ATOM 1538 C CA . ASP B 1 68 ? -12.883 2.299 8.867 1 95.44 68 ASP B CA 1
ATOM 1539 C C . ASP B 1 68 ? -13.969 1.287 8.523 1 95.44 68 ASP B C 1
ATOM 1541 O O . ASP B 1 68 ? -15.125 1.457 8.922 1 95.44 68 ASP B O 1
ATOM 1545 N N . LEU B 1 69 ? -13.57 0.16 7.918 1 91.25 69 LEU B N 1
ATOM 1546 C CA . LEU B 1 69 ? -14.5 -0.784 7.305 1 91.25 69 LEU B CA 1
ATOM 1547 C C . LEU B 1 69 ? -15.328 -1.504 8.367 1 91.25 69 LEU B C 1
ATOM 1549 O O . LEU B 1 69 ? -16.469 -1.889 8.117 1 91.25 69 LEU B O 1
ATOM 1553 N N . ASP B 1 70 ? -14.75 -1.735 9.555 1 91.94 70 ASP B N 1
ATOM 1554 C CA . ASP B 1 70 ? -15.492 -2.473 10.57 1 91.94 70 ASP B CA 1
ATOM 1555 C C . ASP B 1 70 ? -16.156 -1.52 11.555 1 91.94 70 ASP B C 1
ATOM 1557 O O . ASP B 1 70 ? -16.719 -1.956 12.562 1 91.94 70 ASP B O 1
ATOM 1561 N N . ASN B 1 71 ? -15.992 -0.232 11.445 1 94.19 71 ASN B N 1
ATOM 1562 C CA . ASN B 1 71 ? -16.688 0.824 12.164 1 94.19 71 ASN B CA 1
ATOM 1563 C C . ASN B 1 71 ? -16.344 0.814 13.648 1 94.19 71 ASN B C 1
ATOM 1565 O O . ASN B 1 71 ? -17.219 0.994 14.5 1 94.19 71 ASN B O 1
ATOM 1569 N N . ASP B 1 72 ? -15.086 0.513 14.023 1 93.25 72 ASP B N 1
ATOM 1570 C CA . ASP B 1 72 ? -14.703 0.463 15.43 1 93.25 72 ASP B CA 1
ATOM 1571 C C . ASP B 1 72 ? -13.945 1.723 15.836 1 93.25 72 ASP B C 1
ATOM 1573 O O . ASP B 1 72 ? -13.422 1.804 16.953 1 93.25 72 ASP B O 1
ATOM 1577 N N . LYS B 1 73 ? -13.758 2.691 14.914 1 93.38 73 LYS B N 1
ATOM 1578 C CA . LYS B 1 73 ? -13.148 4 15.125 1 93.38 73 LYS B CA 1
ATOM 1579 C C . LYS B 1 73 ? -11.633 3.883 15.273 1 93.38 73 LYS B C 1
ATOM 1581 O O . LYS B 1 73 ? -10.984 4.789 15.805 1 93.38 73 LYS B O 1
ATOM 1586 N N . HIS B 1 74 ? -11.117 2.746 14.891 1 93.94 74 HIS B N 1
ATOM 1587 C CA . HIS B 1 74 ? -9.688 2.482 14.789 1 93.94 74 HIS B CA 1
ATOM 1588 C C . HIS B 1 74 ? -9.312 2.008 13.383 1 93.94 74 HIS B C 1
ATOM 1590 O O . HIS B 1 74 ? -10.117 1.359 12.711 1 93.94 74 HIS B O 1
ATOM 1596 N N . MET B 1 75 ? -8.133 2.438 12.945 1 95.31 75 MET B N 1
ATOM 1597 C CA . MET B 1 75 ? -7.656 1.984 11.648 1 95.31 75 MET B CA 1
ATOM 1598 C C . MET B 1 75 ? -6.516 0.986 11.805 1 95.31 75 MET B C 1
ATOM 1600 O O . MET B 1 75 ? -5.398 1.364 12.164 1 95.31 75 MET B O 1
ATOM 1604 N N . PHE B 1 76 ? -6.82 -0.281 11.57 1 93.75 76 PHE B N 1
ATOM 1605 C CA . PHE B 1 76 ? -5.781 -1.302 11.523 1 93.75 76 PHE B CA 1
ATOM 1606 C C . PHE B 1 76 ? -5.051 -1.267 10.188 1 93.75 76 PHE B C 1
ATOM 1608 O O . PHE B 1 76 ? -5.488 -0.599 9.25 1 93.75 76 PHE B O 1
ATOM 1615 N N . PHE B 1 77 ? -3.945 -1.927 10.102 1 94.19 77 PHE B N 1
ATOM 1616 C CA . PHE B 1 77 ? -3.123 -1.854 8.898 1 94.19 77 PHE B CA 1
ATOM 1617 C C . PHE B 1 77 ? -3.904 -2.33 7.68 1 94.19 77 PHE B C 1
ATOM 1619 O O . PHE B 1 77 ? -3.781 -1.758 6.594 1 94.19 77 PHE B O 1
ATOM 1626 N N . SER B 1 78 ? -4.711 -3.342 7.938 1 91 78 SER B N 1
ATOM 1627 C CA . SER B 1 78 ? -5.496 -3.896 6.84 1 91 78 SER B CA 1
ATOM 1628 C C . SER B 1 78 ? -6.461 -2.861 6.27 1 91 78 SER B C 1
ATOM 1630 O O . SER B 1 78 ? -6.836 -2.934 5.098 1 91 78 SER B O 1
ATOM 1632 N N . GLU B 1 79 ? -6.906 -1.936 7.094 1 94.88 79 GLU B N 1
ATOM 1633 C CA . GLU B 1 79 ? -7.77 -0.849 6.641 1 94.88 79 GLU B CA 1
ATOM 1634 C C . GLU B 1 79 ? -6.945 0.304 6.07 1 94.88 79 GLU B C 1
ATOM 1636 O O . GLU B 1 79 ? -7.363 0.951 5.105 1 94.88 79 GLU B O 1
ATOM 1641 N N . PHE B 1 80 ? -5.793 0.489 6.637 1 96.5 80 PHE B N 1
ATOM 1642 C CA . PHE B 1 80 ? -4.918 1.573 6.211 1 96.5 80 PHE B CA 1
ATOM 1643 C C . PHE B 1 80 ? -4.484 1.384 4.762 1 96.5 80 PHE B C 1
ATOM 1645 O O . PHE B 1 80 ? -4.301 2.359 4.031 1 96.5 80 PHE B O 1
ATOM 1652 N N . VAL B 1 81 ? -4.363 0.213 4.309 1 95.19 81 VAL B N 1
ATOM 1653 C CA . VAL B 1 81 ? -3.861 -0.076 2.969 1 95.19 81 VAL B CA 1
ATOM 1654 C C . VAL B 1 81 ? -4.836 0.467 1.924 1 95.19 81 VAL B C 1
ATOM 1656 O O . VAL B 1 81 ? -4.43 0.81 0.81 1 95.19 81 VAL B O 1
ATOM 1659 N N . PHE B 1 82 ? -6.105 0.616 2.27 1 94.25 82 PHE B N 1
ATOM 1660 C CA . PHE B 1 82 ? -7.055 1.228 1.348 1 94.25 82 PHE B CA 1
ATOM 1661 C C . PHE B 1 82 ? -6.758 2.711 1.172 1 94.25 82 PHE B C 1
ATOM 1663 O O . PHE B 1 82 ? -6.91 3.254 0.075 1 94.25 82 PHE B O 1
ATOM 1670 N N . VAL B 1 83 ? -6.367 3.371 2.246 1 97 83 VAL B N 1
ATOM 1671 C CA . VAL B 1 83 ? -5.977 4.773 2.164 1 97 83 VAL B CA 1
ATOM 1672 C C . VAL B 1 83 ? -4.719 4.91 1.307 1 97 83 VAL B C 1
ATOM 1674 O O . VAL B 1 83 ? -4.609 5.836 0.495 1 97 83 VAL B O 1
ATOM 1677 N N . LEU B 1 84 ? -3.791 3.961 1.48 1 96.81 84 LEU B N 1
ATOM 1678 C CA . LEU B 1 84 ? -2.574 3.969 0.675 1 96.81 84 LEU B CA 1
ATOM 1679 C C . LEU B 1 84 ? -2.904 3.875 -0.811 1 96.81 84 LEU B C 1
ATOM 1681 O O . LEU B 1 84 ? -2.252 4.516 -1.638 1 96.81 84 LEU B O 1
ATOM 1685 N N . ALA B 1 85 ? -3.932 3.086 -1.183 1 96.06 85 ALA B N 1
ATOM 1686 C CA . ALA B 1 85 ? -4.359 2.98 -2.574 1 96.06 85 ALA B CA 1
ATOM 1687 C C . ALA B 1 85 ? -4.863 4.324 -3.098 1 96.06 85 ALA B C 1
ATOM 1689 O O . ALA B 1 85 ? -4.488 4.75 -4.191 1 96.06 85 ALA B O 1
ATOM 1690 N N . LEU B 1 86 ? -5.676 4.977 -2.268 1 96 86 LEU B N 1
ATOM 1691 C CA . LEU B 1 86 ? -6.211 6.281 -2.639 1 96 86 LEU B CA 1
ATOM 1692 C C . LEU B 1 86 ? -5.086 7.289 -2.842 1 96 86 LEU B C 1
ATOM 1694 O O . LEU B 1 86 ? -5.074 8.016 -3.838 1 96 86 LEU B O 1
ATOM 1698 N N . ILE B 1 87 ? -4.145 7.297 -1.865 1 97.69 87 ILE B N 1
ATOM 1699 C CA . ILE B 1 87 ? -3.002 8.203 -1.964 1 97.69 87 ILE B CA 1
ATOM 1700 C C . ILE B 1 87 ? -2.213 7.895 -3.236 1 97.69 87 ILE B C 1
ATOM 1702 O O . ILE B 1 87 ? -1.862 8.805 -3.99 1 97.69 87 ILE B O 1
ATOM 1706 N N . ALA B 1 88 ? -1.895 6.605 -3.496 1 96.56 88 ALA B N 1
ATOM 1707 C CA . ALA B 1 88 ? -1.078 6.191 -4.637 1 96.56 88 ALA B CA 1
ATOM 1708 C C . ALA B 1 88 ? -1.709 6.637 -5.953 1 96.56 88 ALA B C 1
ATOM 1710 O O . ALA B 1 88 ? -1.028 7.191 -6.82 1 96.56 88 ALA B O 1
ATOM 1711 N N . ILE B 1 89 ? -2.994 6.449 -6.109 1 95.25 89 ILE B N 1
ATOM 1712 C CA . ILE B 1 89 ? -3.701 6.805 -7.336 1 95.25 89 ILE B CA 1
ATOM 1713 C C . ILE B 1 89 ? -3.65 8.312 -7.539 1 95.25 89 ILE B C 1
ATOM 1715 O O . ILE B 1 89 ? -3.318 8.789 -8.625 1 95.25 89 ILE B O 1
ATOM 1719 N N . GLU B 1 90 ? -3.91 9.086 -6.512 1 95.31 90 GLU B N 1
ATOM 1720 C CA . GLU B 1 90 ? -3.938 10.539 -6.625 1 95.31 90 GLU B CA 1
ATOM 1721 C C . GLU B 1 90 ? -2.543 11.102 -6.891 1 95.31 90 GLU B C 1
ATOM 1723 O O . GLU B 1 90 ? -2.381 12.016 -7.699 1 95.31 90 GLU B O 1
ATOM 1728 N N . ILE B 1 91 ? -1.593 10.547 -6.137 1 95.75 91 ILE B N 1
ATOM 1729 C CA . ILE B 1 91 ? -0.226 11.023 -6.328 1 95.75 91 ILE B CA 1
ATOM 1730 C C . ILE B 1 91 ? 0.243 10.68 -7.742 1 95.75 91 ILE B C 1
ATOM 1732 O O . ILE B 1 91 ? 0.916 11.484 -8.391 1 95.75 91 ILE B O 1
ATOM 1736 N N . HIS B 1 92 ? -0.134 9.484 -8.195 1 94.06 92 HIS B N 1
ATOM 1737 C CA . HIS B 1 92 ? 0.234 9.078 -9.547 1 94.06 92 HIS B CA 1
ATOM 1738 C C . HIS B 1 92 ? -0.363 10.023 -10.586 1 94.06 92 HIS B C 1
ATOM 1740 O O . HIS B 1 92 ? 0.327 10.445 -11.516 1 94.06 92 HIS B O 1
ATOM 1746 N N . ASP B 1 93 ? -1.596 10.312 -10.469 1 93.31 93 ASP B N 1
ATOM 1747 C CA . ASP B 1 93 ? -2.268 11.234 -11.375 1 93.31 93 ASP B CA 1
ATOM 1748 C C . ASP B 1 93 ? -1.591 12.602 -11.367 1 93.31 93 ASP B C 1
ATOM 1750 O O . ASP B 1 93 ? -1.337 13.18 -12.43 1 93.31 93 ASP B O 1
ATOM 1754 N N . LYS B 1 94 ? -1.338 13.047 -10.227 1 92.12 94 LYS B N 1
ATOM 1755 C CA . LYS B 1 94 ? -0.688 14.352 -10.086 1 92.12 94 LYS B CA 1
ATOM 1756 C C . LYS B 1 94 ? 0.72 14.32 -10.68 1 92.12 94 LYS B C 1
ATOM 1758 O O . LYS B 1 94 ? 1.146 15.281 -11.328 1 92.12 94 LYS B O 1
ATOM 1763 N N . TYR B 1 95 ? 1.365 13.305 -10.352 1 89.94 95 TYR B N 1
ATOM 1764 C CA . TYR B 1 95 ? 2.709 13.141 -10.891 1 89.94 95 TYR B CA 1
ATOM 1765 C C . TYR B 1 95 ? 2.695 13.203 -12.414 1 89.94 95 TYR B C 1
ATOM 1767 O O . TYR B 1 95 ? 3.553 13.852 -13.023 1 89.94 95 TYR B O 1
ATOM 1775 N N . HIS B 1 96 ? 1.796 12.523 -13.039 1 88.56 96 HIS B N 1
ATOM 1776 C CA . HIS B 1 96 ? 1.67 12.523 -14.492 1 88.56 96 HIS B CA 1
ATOM 1777 C C . HIS B 1 96 ? 1.282 13.906 -15.008 1 88.56 96 HIS B C 1
ATOM 1779 O O . HIS B 1 96 ? 1.741 14.328 -16.078 1 88.56 96 HIS B O 1
ATOM 1785 N N . GLN B 1 97 ? 0.419 14.602 -14.312 1 87.44 97 GLN B N 1
ATOM 1786 C CA . GLN B 1 97 ? 0.034 15.953 -14.695 1 87.44 97 GLN B CA 1
ATOM 1787 C C . GLN B 1 97 ? 1.221 16.906 -14.609 1 87.44 97 GLN B C 1
ATOM 1789 O O . GLN B 1 97 ? 1.375 17.797 -15.453 1 87.44 97 GLN B O 1
ATOM 1794 N N . ASP B 1 98 ? 1.995 16.734 -13.609 1 86.81 98 ASP B N 1
ATOM 1795 C CA . ASP B 1 98 ? 3.133 17.609 -13.359 1 86.81 98 ASP B CA 1
ATOM 1796 C C . ASP B 1 98 ? 4.297 17.281 -14.289 1 86.81 98 ASP B C 1
ATOM 1798 O O . ASP B 1 98 ? 5.105 18.156 -14.617 1 86.81 98 ASP B O 1
ATOM 1802 N N . HIS B 1 99 ? 4.504 15.969 -14.586 1 81.25 99 HIS B N 1
ATOM 1803 C CA . HIS B 1 99 ? 5.695 15.539 -15.32 1 81.25 99 HIS B CA 1
ATOM 1804 C C . HIS B 1 99 ? 5.34 15.102 -16.734 1 81.25 99 HIS B C 1
ATOM 1806 O O . HIS B 1 99 ? 6.227 14.93 -17.578 1 81.25 99 HIS B O 1
ATOM 1812 N N . GLY B 1 100 ? 4.07 15.219 -17.219 1 67.19 100 GLY B N 1
ATOM 1813 C CA . GLY B 1 100 ? 3.689 14.711 -18.531 1 67.19 100 GLY B CA 1
ATOM 1814 C C . GLY B 1 100 ? 3.84 13.203 -18.641 1 67.19 100 GLY B C 1
ATOM 1815 O O . GLY B 1 100 ? 4.27 12.539 -17.703 1 67.19 100 GLY B O 1
ATOM 1816 N N . PRO B 1 101 ? 3.299 12.461 -19.703 1 56.16 101 PRO B N 1
ATOM 1817 C CA . PRO B 1 101 ? 3.428 11.008 -19.859 1 56.16 101 PRO B CA 1
ATOM 1818 C C . PRO B 1 101 ? 4.871 10.531 -19.734 1 56.16 101 PRO B C 1
ATOM 1820 O O . PRO B 1 101 ? 5.789 11.188 -20.234 1 56.16 101 PRO B O 1
ATOM 1823 N N . GLU B 1 102 ? 5.336 10.219 -18.75 1 50.06 102 GLU B N 1
ATOM 1824 C CA . GLU B 1 102 ? 6.715 9.758 -18.625 1 50.06 102 GLU B CA 1
ATOM 1825 C C . GLU B 1 102 ? 7.105 8.859 -19.781 1 50.06 102 GLU B C 1
ATOM 1827 O O . GLU B 1 102 ? 6.582 7.746 -19.922 1 50.06 102 GLU B O 1
ATOM 1832 N N . GLY B 1 103 ? 7.176 9.242 -21.031 1 40.41 103 GLY B N 1
ATOM 1833 C CA . GLY B 1 103 ? 7.949 8.5 -22.016 1 40.41 103 GLY B CA 1
ATOM 1834 C C . GLY B 1 103 ? 9.211 7.891 -21.453 1 40.41 103 GLY B C 1
ATOM 1835 O O . GLY B 1 103 ? 9.648 8.258 -20.359 1 40.41 103 GLY B O 1
ATOM 1836 N N . PRO B 1 104 ? 9.875 6.812 -22.047 1 40.34 104 PRO B N 1
ATOM 1837 C CA . PRO B 1 104 ? 11.227 6.496 -21.578 1 40.34 104 PRO B CA 1
ATOM 1838 C C . PRO B 1 104 ? 12.031 7.738 -21.188 1 40.34 104 PRO B C 1
ATOM 1840 O O . PRO B 1 104 ? 12.281 8.602 -22.047 1 40.34 104 PRO B O 1
ATOM 1843 N N . GLY B 1 105 ? 11.727 8.406 -20.375 1 36.47 105 GLY B N 1
ATOM 1844 C CA . GLY B 1 105 ? 12.258 9.711 -20 1 36.47 105 GLY B CA 1
ATOM 1845 C C . GLY B 1 105 ? 13.766 9.789 -20.109 1 36.47 105 GLY B C 1
ATOM 1846 O O . GLY B 1 105 ? 14.484 9.195 -19.312 1 36.47 105 GLY B O 1
ATOM 1847 N N . GLY B 1 106 ? 14.375 9.68 -21.344 1 33 106 GLY B N 1
ATOM 1848 C CA . GLY B 1 106 ? 15.656 10.312 -21.609 1 33 106 GLY B CA 1
ATOM 1849 C C . GLY B 1 106 ? 15.766 11.703 -21.016 1 33 106 GLY B C 1
ATOM 1850 O O . GLY B 1 106 ? 14.758 12.32 -20.672 1 33 106 GLY B O 1
ATOM 1851 N N . PRO B 1 107 ? 16.906 12.102 -20.547 1 33.94 107 PRO B N 1
ATOM 1852 C CA . PRO B 1 107 ? 17.203 13.469 -20.109 1 33.94 107 PRO B CA 1
ATOM 1853 C C . PRO B 1 107 ? 16.594 14.523 -21.031 1 33.94 107 PRO B C 1
ATOM 1855 O O . PRO B 1 107 ? 16.891 14.539 -22.234 1 33.94 107 PRO B O 1
ATOM 1858 N N . GLU B 1 108 ? 15.438 14.727 -21.062 1 35.47 108 GLU B N 1
ATOM 1859 C CA . GLU B 1 108 ? 15.047 15.828 -21.938 1 35.47 108 GLU B CA 1
ATOM 1860 C C . GLU B 1 108 ? 15.898 17.062 -21.688 1 35.47 108 GLU B C 1
ATOM 1862 O O . GLU B 1 108 ? 15.961 17.562 -20.562 1 35.47 108 GLU B O 1
ATOM 1867 N N . GLY B 1 109 ? 17.031 17.203 -22.406 1 30.81 109 GLY B N 1
ATOM 1868 C CA . GLY B 1 109 ? 17.797 18.422 -22.609 1 30.81 109 GLY B CA 1
ATOM 1869 C C . GLY B 1 109 ? 16.922 19.656 -22.734 1 30.81 109 GLY B C 1
ATOM 1870 O O . GLY B 1 109 ? 15.727 19.547 -23 1 30.81 109 GLY B O 1
ATOM 1871 N N . PRO B 1 110 ? 17.484 20.797 -22.312 1 32.25 110 PRO B N 1
ATOM 1872 C CA . PRO B 1 110 ? 16.891 22.125 -22.453 1 32.25 110 PRO B CA 1
ATOM 1873 C C . PRO B 1 110 ? 16.281 22.359 -23.828 1 32.25 110 PRO B C 1
ATOM 1875 O O . PRO B 1 110 ? 16.969 22.203 -24.844 1 32.25 110 PRO B O 1
ATOM 1878 N N . GLY B 1 111 ? 15.195 21.766 -24.094 1 27.55 111 GLY B N 1
ATOM 1879 C CA . GLY B 1 111 ? 14.586 22.078 -25.375 1 27.55 111 GLY B CA 1
ATOM 1880 C C . GLY B 1 111 ? 14.617 23.562 -25.703 1 27.55 111 GLY B C 1
ATOM 1881 O O . GLY B 1 111 ? 14.391 24.406 -24.828 1 27.55 111 GLY B O 1
ATOM 1882 N N . HIS B 1 112 ? 15.461 23.906 -26.688 1 28.14 112 HIS B N 1
ATOM 1883 C CA . HIS B 1 112 ? 15.672 25.156 -27.391 1 28.14 112 HIS B CA 1
ATOM 1884 C C . HIS B 1 112 ? 14.344 25.859 -27.672 1 28.14 112 HIS B C 1
ATOM 1886 O O . HIS B 1 112 ? 13.445 25.281 -28.281 1 28.14 112 HIS B O 1
ATOM 1892 N N . HIS B 1 113 ? 13.891 26.578 -26.656 1 27.45 113 HIS B N 1
ATOM 1893 C CA . HIS B 1 113 ? 12.859 27.562 -26.953 1 27.45 113 HIS B CA 1
ATOM 1894 C C . HIS B 1 113 ? 13.242 28.406 -28.172 1 27.45 113 HIS B C 1
ATOM 1896 O O . HIS B 1 113 ? 14.148 29.234 -28.094 1 27.45 113 HIS B O 1
ATOM 1902 N N . GLY B 1 114 ? 13.32 27.688 -29.344 1 23.11 114 GLY B N 1
ATOM 1903 C CA . GLY B 1 114 ? 13.516 28.438 -30.562 1 23.11 114 GLY B CA 1
ATOM 1904 C C . GLY B 1 114 ? 12.609 29.641 -30.688 1 23.11 114 GLY B C 1
ATOM 1905 O O . GLY B 1 114 ? 11.383 29.516 -30.703 1 23.11 114 GLY B O 1
ATOM 1906 N N . HIS B 1 115 ? 12.977 30.641 -29.875 1 23.83 115 HIS B N 1
ATOM 1907 C CA . HIS B 1 115 ? 12.422 31.969 -30.078 1 23.83 115 HIS B CA 1
ATOM 1908 C C . HIS B 1 115 ? 12.414 32.344 -31.547 1 23.83 115 HIS B C 1
ATOM 1910 O O . HIS B 1 115 ? 13.477 32.438 -32.188 1 23.83 115 HIS B O 1
ATOM 1916 N N . GLY B 1 116 ? 11.547 31.641 -32.344 1 22.08 116 GLY B N 1
ATOM 1917 C CA . GLY B 1 116 ? 11.344 32.062 -33.719 1 22.08 116 GLY B CA 1
ATOM 1918 C C . GLY B 1 116 ? 11.156 33.562 -33.844 1 22.08 116 GLY B C 1
ATOM 1919 O O . GLY B 1 116 ? 10.203 34.125 -33.312 1 22.08 116 GLY B O 1
ATOM 1920 N N . HIS B 1 117 ? 12.266 34.25 -33.594 1 23.11 117 HIS B N 1
ATOM 1921 C CA . HIS B 1 117 ? 12.336 35.656 -33.938 1 23.11 117 HIS B CA 1
ATOM 1922 C C . HIS B 1 117 ? 11.789 35.938 -35.344 1 23.11 117 HIS B C 1
ATOM 1924 O O . HIS B 1 117 ? 12.312 35.406 -36.312 1 23.11 117 HIS B O 1
ATOM 1930 N N . THR B 1 118 ? 10.43 35.812 -35.469 1 22.75 118 THR B N 1
ATOM 1931 C CA . THR B 1 118 ? 9.773 36.25 -36.719 1 22.75 118 THR B CA 1
ATOM 1932 C C . THR B 1 118 ? 10.258 37.656 -37.125 1 22.75 118 THR B C 1
ATOM 1934 O O . THR B 1 118 ? 10.117 38.594 -36.375 1 22.75 118 THR B O 1
ATOM 1937 N N . HIS B 1 119 ? 11.516 37.656 -37.562 1 22 119 HIS B N 1
ATOM 1938 C CA . HIS B 1 119 ? 11.977 38.875 -38.219 1 22 119 HIS B CA 1
ATOM 1939 C C . HIS B 1 119 ? 10.953 39.344 -39.25 1 22 119 HIS B C 1
ATOM 1941 O O . HIS B 1 119 ? 10.672 38.656 -40.219 1 22 119 HIS B O 1
ATOM 1947 N N . GLY B 1 120 ? 9.805 39.781 -38.75 1 23.22 120 GLY B N 1
ATOM 1948 C CA . GLY B 1 120 ? 8.891 40.531 -39.594 1 23.22 120 GLY B CA 1
ATOM 1949 C C . GLY B 1 120 ? 9.594 41.531 -40.5 1 23.22 120 GLY B C 1
ATOM 1950 O O . GLY B 1 120 ? 10.188 42.5 -40 1 23.22 120 GLY B O 1
ATOM 1951 N N . HIS B 1 121 ? 10.453 41.031 -41.312 1 22.8 121 HIS B N 1
ATOM 1952 C CA . HIS B 1 121 ? 11 41.906 -42.344 1 22.8 121 HIS B CA 1
ATOM 1953 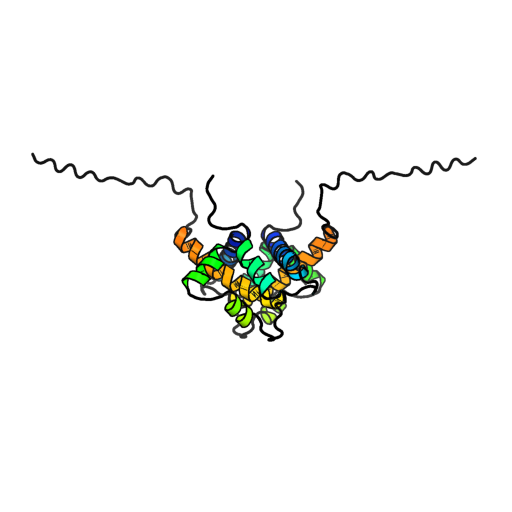C C . HIS B 1 121 ? 9.898 42.719 -43.031 1 22.8 121 HIS B C 1
ATOM 1955 O O . HIS B 1 121 ? 8.984 42.125 -43.594 1 22.8 121 HIS B O 1
ATOM 1961 N N . HIS B 1 122 ? 9.352 43.656 -42.281 1 24.45 122 HIS B N 1
ATOM 1962 C CA . HIS B 1 122 ? 8.562 44.719 -42.906 1 24.45 122 HIS B CA 1
ATOM 1963 C C . HIS B 1 122 ? 9.219 45.219 -44.188 1 24.45 122 HIS B C 1
ATOM 1965 O O . HIS B 1 122 ? 10.273 45.875 -44.125 1 24.45 122 HIS B O 1
ATOM 1971 N N . HIS B 1 123 ? 9.344 44.406 -45.219 1 22.84 123 HIS B N 1
ATOM 1972 C CA . HIS B 1 123 ? 9.477 45.094 -46.5 1 22.84 123 HIS B CA 1
ATOM 1973 C C . HIS B 1 123 ? 8.273 46 -46.75 1 22.84 123 HIS B C 1
ATOM 1975 O O . HIS B 1 123 ? 7.145 45.656 -46.406 1 22.84 123 HIS B O 1
#